Protein AF-A0A094PBE4-F1 (afdb_monomer_lite)

Radius of gyration: 21.79 Å; chains: 1; bounding box: 48×41×63 Å

Foldseek 3Di:
DVVVVVVVVLLVLLVVLVVQCVDPVNVVLCVVQVQADDFDPPQDFFDDVLQLVLVLLLVLLLLLLLVLVVVVVVVDQAPKWWWFPDADLNHDTDIGGLSLVSNVVSLVVNVVSLVVVVVCCVVVNVVSQQADPDPSLVSSLVSCVSCVSNVNHRDADVRGHGGSVNSVLSNCVSVPLSVLLVVLSCCVDPSDDPPPVVVCVVVPNVVSVVSNVVSSVVVVVSVVVVVVCCCSVQVQQSLCRNNVRDRDNDCPSVVSVVVSVVVSVVVVVVPDPVVSQVVSVVGGDMD

Structure (mmCIF, N/CA/C/O backbone):
data_AF-A0A094PBE4-F1
#
_entry.id   AF-A0A094PBE4-F1
#
loop_
_atom_site.group_PDB
_atom_site.id
_atom_site.type_symbol
_atom_site.label_atom_id
_atom_site.label_alt_id
_atom_site.label_comp_id
_atom_site.label_asym_id
_atom_site.label_entity_id
_atom_site.label_seq_id
_atom_site.pdbx_PDB_ins_code
_atom_site.Cartn_x
_atom_site.Cartn_y
_atom_site.Cartn_z
_atom_site.occupancy
_atom_site.B_iso_or_equiv
_atom_site.auth_seq_id
_atom_site.auth_comp_id
_atom_site.auth_asym_id
_atom_site.auth_atom_id
_atom_site.pdbx_PDB_model_num
ATOM 1 N N . MET A 1 1 ? -18.044 15.981 -9.787 1.00 70.62 1 MET A N 1
ATOM 2 C CA . MET A 1 1 ? -16.991 17.021 -9.829 1.00 70.62 1 MET A CA 1
ATOM 3 C C . MET A 1 1 ? -15.589 16.434 -9.667 1.00 70.62 1 MET A C 1
ATOM 5 O O . MET A 1 1 ? -14.837 16.523 -10.619 1.00 70.62 1 MET A O 1
ATOM 9 N N . ILE A 1 2 ? -15.244 15.766 -8.554 1.00 77.25 2 ILE A N 1
ATOM 10 C CA . ILE A 1 2 ? -13.882 15.215 -8.336 1.00 77.25 2 ILE A CA 1
ATOM 11 C C . ILE A 1 2 ? -13.458 14.221 -9.432 1.00 77.25 2 ILE A C 1
ATOM 13 O O . ILE A 1 2 ? -12.384 14.378 -9.996 1.00 77.25 2 ILE A O 1
ATOM 17 N N . ALA A 1 3 ? -14.312 13.255 -9.792 1.00 75.75 3 ALA A N 1
ATOM 18 C CA . ALA A 1 3 ? -13.998 12.292 -10.854 1.00 75.75 3 ALA A CA 1
ATOM 19 C C . ALA A 1 3 ? -13.726 12.971 -12.210 1.00 75.75 3 ALA A C 1
ATOM 21 O O . ALA A 1 3 ? -12.759 12.638 -12.880 1.00 75.75 3 ALA A O 1
ATOM 22 N N . ALA A 1 4 ? -14.526 13.979 -12.574 1.00 79.19 4 ALA A N 1
ATOM 23 C CA . ALA A 1 4 ? -14.328 14.742 -13.806 1.00 79.19 4 ALA A CA 1
ATOM 24 C C . ALA A 1 4 ? -13.010 15.537 -13.794 1.00 79.19 4 ALA A C 1
ATOM 26 O O . ALA A 1 4 ? -12.329 15.592 -14.810 1.00 79.19 4 ALA A O 1
ATOM 27 N N . VAL A 1 5 ? -12.619 16.100 -12.644 1.00 84.75 5 VAL A N 1
ATOM 28 C CA . VAL A 1 5 ? -11.326 16.788 -12.485 1.00 84.75 5 VAL A CA 1
ATOM 29 C C . VAL A 1 5 ? -10.160 15.809 -12.629 1.00 84.75 5 VAL A C 1
ATOM 31 O O . VAL A 1 5 ? -9.196 16.120 -13.318 1.00 84.75 5 VAL A O 1
ATOM 34 N N . VAL A 1 6 ? -10.253 14.621 -12.025 1.00 82.62 6 VAL A N 1
ATOM 35 C CA . VAL A 1 6 ? -9.209 13.585 -12.126 1.00 82.62 6 VAL A CA 1
ATOM 36 C C . VAL A 1 6 ? -9.056 13.101 -13.566 1.00 82.62 6 VAL A C 1
ATOM 38 O O . VAL A 1 6 ? -7.940 13.058 -14.075 1.00 82.62 6 VAL A O 1
ATOM 41 N N . VAL A 1 7 ? -10.167 12.796 -14.241 1.00 84.00 7 VAL A N 1
ATOM 42 C CA . VAL A 1 7 ? -10.155 12.378 -15.651 1.00 84.00 7 VAL A CA 1
ATOM 43 C C . VAL A 1 7 ? -9.613 13.496 -16.542 1.00 84.00 7 VAL A C 1
ATOM 45 O O . VAL A 1 7 ? -8.742 13.245 -17.367 1.00 84.00 7 VAL A O 1
ATOM 48 N N . GLY A 1 8 ? -10.060 14.738 -16.338 1.00 86.62 8 GLY A N 1
ATOM 49 C CA . GLY A 1 8 ? -9.554 15.894 -17.076 1.00 86.62 8 GLY A CA 1
ATOM 50 C C . GLY A 1 8 ? -8.047 16.086 -16.902 1.00 86.62 8 GLY A C 1
ATOM 51 O O . GLY A 1 8 ? -7.337 16.257 -17.888 1.00 86.62 8 GLY A O 1
ATOM 52 N N . ALA A 1 9 ? -7.537 15.982 -15.672 1.00 87.69 9 ALA A N 1
ATOM 53 C CA . ALA A 1 9 ? -6.105 16.062 -15.401 1.00 87.69 9 ALA A CA 1
ATOM 54 C C . ALA A 1 9 ? -5.328 14.926 -16.083 1.00 87.69 9 ALA A C 1
ATOM 56 O O . ALA A 1 9 ? -4.315 15.187 -16.723 1.00 87.69 9 ALA A O 1
ATOM 57 N N . ALA A 1 10 ? -5.818 13.684 -16.005 1.00 87.44 10 ALA A N 1
ATOM 58 C CA . ALA A 1 10 ? -5.189 12.539 -16.665 1.00 87.44 10 ALA A CA 1
ATOM 59 C C . ALA A 1 10 ? -5.112 12.722 -18.190 1.00 87.44 10 ALA A C 1
ATOM 61 O O . ALA A 1 10 ? -4.070 12.449 -18.786 1.00 87.44 10 ALA A O 1
ATOM 62 N N . ILE A 1 11 ? -6.174 13.248 -18.812 1.00 90.69 11 ILE A N 1
ATOM 63 C CA . ILE A 1 11 ? -6.190 13.571 -20.245 1.00 90.69 11 ILE A CA 1
ATOM 64 C C . ILE A 1 11 ? -5.145 14.641 -20.560 1.00 90.69 11 ILE A C 1
ATOM 66 O O . ILE A 1 11 ? -4.345 14.451 -21.471 1.00 90.69 11 ILE A O 1
ATOM 70 N N . VAL A 1 12 ? -5.104 15.736 -19.795 1.00 94.06 12 VAL A N 1
ATOM 71 C CA . VAL A 1 12 ? -4.119 16.811 -20.000 1.00 94.06 12 VAL A CA 1
ATOM 72 C C . VAL A 1 12 ? -2.693 16.275 -19.882 1.00 94.06 12 VAL A C 1
ATOM 74 O O . VAL A 1 12 ? -1.881 16.523 -20.771 1.00 94.06 12 VAL A O 1
ATOM 77 N N . PHE A 1 13 ? -2.388 15.495 -18.841 1.00 93.44 13 PHE A N 1
ATOM 78 C CA . PHE A 1 13 ? -1.067 14.884 -18.683 1.00 93.44 13 PHE A CA 1
ATOM 79 C C . PHE A 1 13 ? -0.718 13.947 -19.840 1.00 93.44 13 PHE A C 1
ATOM 81 O O . PHE A 1 13 ? 0.414 13.979 -20.313 1.00 93.44 13 PHE A O 1
ATOM 88 N N . SER A 1 14 ? -1.684 13.169 -20.333 1.00 93.62 14 SER A N 1
ATOM 89 C CA . SER A 1 14 ? -1.477 12.272 -21.476 1.00 93.62 14 SER A CA 1
ATOM 90 C C . SER A 1 14 ? -1.192 13.059 -22.757 1.00 93.62 14 SER A C 1
ATOM 92 O O . SER A 1 14 ? -0.235 12.761 -23.462 1.00 93.62 14 SER A O 1
ATOM 94 N N . VAL A 1 15 ? -1.959 14.117 -23.043 1.00 95.00 15 VAL A N 1
ATOM 95 C CA . VAL A 1 15 ? -1.742 14.984 -24.217 1.00 95.00 15 VAL A CA 1
ATOM 96 C C . VAL A 1 15 ? -0.368 15.651 -24.165 1.00 95.00 15 VAL A C 1
ATOM 98 O O . VAL A 1 15 ? 0.358 15.646 -25.159 1.00 95.00 15 VAL A O 1
ATOM 101 N N . VAL A 1 16 ? 0.020 16.182 -23.002 1.00 95.94 16 VAL A N 1
ATOM 102 C CA . VAL A 1 16 ? 1.355 16.761 -22.799 1.00 95.94 16 VAL A CA 1
ATOM 103 C C . VAL A 1 16 ? 2.438 15.700 -23.006 1.00 95.94 16 VAL A C 1
ATOM 105 O O . VAL A 1 16 ? 3.419 15.965 -23.695 1.00 95.94 16 VAL A O 1
ATOM 108 N N . ALA A 1 17 ? 2.250 14.490 -22.478 1.00 95.12 17 ALA A N 1
ATOM 109 C CA . ALA A 1 17 ? 3.183 13.384 -22.656 1.00 95.12 17 ALA A CA 1
ATOM 110 C C . ALA A 1 17 ? 3.348 12.991 -24.136 1.00 95.12 17 ALA A C 1
ATOM 112 O O . ALA A 1 17 ? 4.474 12.832 -24.607 1.00 95.12 17 ALA A O 1
ATOM 113 N N . PHE A 1 18 ? 2.253 12.920 -24.902 1.00 95.88 18 PHE A N 1
ATOM 114 C CA . PHE A 1 18 ? 2.302 12.684 -26.350 1.00 95.88 18 PHE A CA 1
ATOM 115 C C . PHE A 1 18 ? 3.090 13.777 -27.081 1.00 95.88 18 PHE A C 1
ATOM 117 O O . PHE A 1 18 ? 3.956 13.464 -27.899 1.00 95.88 18 PHE A O 1
ATOM 124 N N . ALA A 1 19 ? 2.835 15.049 -26.763 1.00 95.88 19 ALA A N 1
ATOM 125 C CA . ALA A 1 19 ? 3.526 16.178 -27.383 1.00 95.88 19 ALA A CA 1
ATOM 126 C C . ALA A 1 19 ? 5.029 16.204 -27.057 1.00 95.88 19 ALA A C 1
ATOM 128 O O . ALA A 1 19 ? 5.848 16.472 -27.938 1.00 95.88 19 ALA A O 1
ATOM 129 N N . LEU A 1 20 ? 5.397 15.898 -25.808 1.00 96.38 20 LEU A N 1
ATOM 130 C CA . LEU A 1 20 ? 6.794 15.804 -25.380 1.00 96.38 20 LEU A CA 1
ATOM 131 C C . LEU A 1 20 ? 7.506 14.643 -26.071 1.00 96.38 20 LEU A C 1
ATOM 133 O O . LEU A 1 20 ? 8.589 14.826 -26.613 1.00 96.38 20 LEU A O 1
ATOM 137 N N . ARG A 1 21 ? 6.890 13.460 -26.113 1.00 95.00 21 ARG A N 1
ATOM 138 C CA . ARG A 1 21 ? 7.490 12.272 -26.729 1.00 95.00 21 ARG A CA 1
ATOM 139 C C . ARG A 1 21 ? 7.702 12.401 -28.241 1.00 95.00 21 ARG A C 1
ATOM 141 O O . ARG A 1 21 ? 8.575 11.738 -28.797 1.00 95.00 21 ARG A O 1
ATOM 148 N N . ALA A 1 22 ? 6.931 13.251 -28.915 1.00 94.56 22 ALA A N 1
ATOM 149 C CA . ALA A 1 22 ? 7.139 13.545 -30.330 1.00 94.56 22 ALA A CA 1
ATOM 150 C C . ALA A 1 22 ? 8.462 14.294 -30.605 1.00 94.56 22 ALA A C 1
ATOM 152 O O . ALA A 1 22 ? 8.905 14.330 -31.749 1.00 94.56 22 ALA A O 1
ATOM 153 N N . GLN A 1 23 ? 9.101 14.875 -29.582 1.00 97.50 23 GLN A N 1
ATOM 154 C CA . GLN A 1 23 ? 10.361 15.601 -29.738 1.00 97.50 23 GLN A CA 1
ATOM 155 C C . GLN A 1 23 ? 11.560 14.639 -29.845 1.00 97.50 23 GLN A C 1
ATOM 157 O O . GLN A 1 23 ? 11.679 13.741 -29.006 1.00 97.50 23 GLN A O 1
ATOM 162 N N . PRO A 1 24 ? 12.498 14.846 -30.795 1.00 97.56 24 PRO A N 1
ATOM 163 C CA . PRO A 1 24 ? 13.678 13.988 -30.958 1.00 97.56 24 PRO A CA 1
ATOM 164 C C . PRO A 1 24 ? 14.518 13.849 -29.684 1.00 97.56 24 PRO A C 1
ATOM 166 O O . PRO A 1 24 ? 14.912 12.749 -29.316 1.00 97.56 24 PRO A O 1
ATOM 169 N N . THR A 1 25 ? 14.697 14.944 -28.942 1.00 97.19 25 THR A N 1
ATOM 170 C CA . THR A 1 25 ? 15.458 14.961 -27.682 1.00 97.19 25 THR A CA 1
ATOM 171 C C . THR A 1 25 ? 14.850 14.062 -26.606 1.00 97.19 25 THR A C 1
ATOM 173 O O . THR A 1 25 ? 15.571 13.427 -25.840 1.00 97.19 25 THR A O 1
ATOM 176 N N . VAL A 1 26 ? 13.518 13.971 -26.547 1.00 96.44 26 VAL A N 1
ATOM 177 C CA . VAL A 1 26 ? 12.827 13.079 -25.606 1.00 96.44 26 VAL A CA 1
ATOM 178 C C . VAL A 1 26 ? 12.955 11.626 -26.058 1.00 96.44 26 VAL A C 1
ATOM 180 O O . VAL A 1 26 ? 13.119 10.747 -25.218 1.00 96.44 26 VAL A O 1
ATOM 183 N N . GLN A 1 27 ? 12.935 11.357 -27.365 1.00 95.81 27 GLN A N 1
ATOM 184 C CA . GLN A 1 27 ? 13.157 10.008 -27.893 1.00 95.81 27 GLN A CA 1
ATOM 185 C C . GLN A 1 27 ? 14.581 9.516 -27.612 1.00 95.81 27 GLN A C 1
ATOM 187 O O . GLN A 1 27 ? 14.743 8.387 -27.157 1.00 95.81 27 GLN A O 1
ATOM 192 N N . GLU A 1 28 ? 15.593 10.366 -27.802 1.00 97.50 28 GLU A N 1
ATOM 193 C CA . GLU A 1 28 ? 16.988 10.074 -27.445 1.00 97.50 28 GLU A CA 1
ATOM 194 C C . GLU A 1 28 ? 17.143 9.815 -25.942 1.00 97.50 28 GLU A C 1
ATOM 196 O O . GLU A 1 28 ? 17.732 8.810 -25.545 1.00 97.50 28 GLU A O 1
ATOM 201 N N . PHE A 1 29 ? 16.537 10.659 -25.099 1.00 97.12 29 PHE A N 1
ATOM 202 C CA . PHE A 1 29 ? 16.513 10.453 -23.649 1.00 97.12 29 PHE A CA 1
ATOM 203 C C . PHE A 1 29 ? 15.892 9.101 -23.273 1.00 97.12 29 PHE A C 1
ATOM 205 O O . PHE A 1 29 ? 16.442 8.364 -22.457 1.00 97.12 29 PHE A O 1
ATOM 212 N N . MET A 1 30 ? 14.758 8.746 -23.880 1.00 95.69 30 MET A N 1
ATOM 213 C CA . MET A 1 30 ? 14.088 7.471 -23.618 1.00 95.69 30 MET A CA 1
ATOM 214 C C . MET A 1 30 ? 14.868 6.270 -24.167 1.00 95.69 30 MET A C 1
ATOM 216 O O . MET A 1 30 ? 14.774 5.189 -23.595 1.00 95.69 30 MET A O 1
ATOM 220 N N . ALA A 1 31 ? 15.645 6.443 -25.239 1.00 94.88 31 ALA A N 1
ATOM 221 C CA . ALA A 1 31 ? 16.547 5.412 -25.746 1.00 94.88 31 ALA A CA 1
ATOM 222 C C . ALA A 1 31 ? 17.738 5.186 -24.800 1.00 94.88 31 ALA A C 1
ATOM 224 O O . ALA A 1 31 ? 18.135 4.044 -24.580 1.00 94.88 31 ALA A O 1
ATOM 225 N N . GLN A 1 32 ? 18.270 6.258 -24.203 1.00 96.06 32 GLN A N 1
ATOM 226 C CA . GLN A 1 32 ? 19.318 6.178 -23.185 1.00 96.06 32 GLN A CA 1
ATOM 227 C C . GLN A 1 32 ? 18.801 5.575 -21.869 1.00 96.06 32 GLN A C 1
ATOM 229 O O . GLN A 1 32 ? 19.506 4.802 -21.226 1.00 96.06 32 GLN A O 1
ATOM 234 N N . TYR A 1 33 ? 17.568 5.908 -21.480 1.00 95.81 33 TYR A N 1
ATOM 235 C CA . TYR A 1 33 ? 16.939 5.471 -20.236 1.00 95.81 33 TYR A CA 1
ATOM 236 C C . TYR A 1 33 ? 15.625 4.726 -20.525 1.00 95.81 33 TYR A C 1
ATOM 238 O O . TYR A 1 33 ? 14.546 5.301 -20.356 1.00 95.81 33 TYR A O 1
ATOM 246 N N . PRO A 1 34 ? 15.662 3.442 -20.927 1.00 93.00 34 PRO A N 1
ATOM 247 C CA . PRO A 1 34 ? 14.485 2.704 -21.413 1.00 93.00 34 PRO A CA 1
ATOM 248 C C . PRO A 1 34 ? 13.405 2.417 -20.356 1.00 93.00 34 PRO A C 1
ATOM 250 O O . PRO A 1 34 ? 12.309 1.970 -20.695 1.00 93.00 34 PRO A O 1
ATOM 253 N N . GLY A 1 35 ? 13.676 2.691 -19.077 1.00 93.19 35 GLY A N 1
ATOM 254 C CA . GLY A 1 35 ? 12.710 2.531 -17.983 1.00 93.19 35 GLY A CA 1
ATOM 255 C C . GLY A 1 35 ? 13.057 1.470 -16.940 1.00 93.19 35 GLY A C 1
ATOM 256 O O . GLY A 1 35 ? 12.444 1.449 -15.876 1.00 93.19 35 GLY A O 1
ATOM 257 N N . VAL A 1 36 ? 14.074 0.641 -17.185 1.00 91.75 36 VAL A N 1
ATOM 258 C CA . VAL A 1 36 ? 14.558 -0.382 -16.240 1.00 91.75 36 VAL A CA 1
ATOM 259 C C . VAL A 1 36 ? 16.023 -0.127 -15.904 1.00 91.75 36 VAL A C 1
ATOM 261 O O . VAL A 1 36 ? 16.809 0.113 -16.812 1.00 91.75 36 VAL A O 1
ATOM 264 N N . VAL A 1 37 ? 16.377 -0.178 -14.619 1.00 91.12 37 VAL A N 1
ATOM 265 C CA . VAL A 1 37 ? 17.779 -0.205 -14.180 1.00 91.12 37 VAL A CA 1
ATOM 266 C C . VAL A 1 37 ? 18.215 -1.665 -14.132 1.00 91.12 37 VAL A C 1
ATOM 268 O O . VAL A 1 37 ? 17.526 -2.487 -13.521 1.00 91.12 37 VAL A O 1
ATOM 271 N N . GLU A 1 38 ? 19.336 -1.985 -14.776 1.00 87.75 38 GLU A N 1
ATOM 272 C CA . GLU A 1 38 ? 19.864 -3.349 -14.796 1.00 87.75 38 GLU A CA 1
ATOM 273 C C . GLU A 1 38 ? 20.151 -3.845 -13.368 1.00 87.75 38 GLU A C 1
ATOM 275 O O . GLU A 1 38 ? 20.803 -3.144 -12.583 1.00 87.75 38 GLU A O 1
ATOM 280 N N . PRO A 1 39 ? 19.662 -5.038 -12.986 1.00 86.12 39 PRO A N 1
ATOM 281 C CA . PRO A 1 39 ? 19.931 -5.589 -11.666 1.00 86.12 39 PRO A CA 1
ATOM 282 C C . PRO A 1 39 ? 21.423 -5.829 -11.449 1.00 86.12 39 PRO A C 1
ATOM 284 O O . PRO A 1 39 ? 22.138 -6.278 -12.344 1.00 86.12 39 PRO A O 1
ATOM 287 N N . ALA A 1 40 ? 21.889 -5.596 -10.221 1.00 84.81 40 ALA A N 1
ATOM 288 C CA . ALA A 1 40 ? 23.259 -5.923 -9.846 1.00 84.81 40 ALA A CA 1
ATOM 289 C C . ALA A 1 40 ? 23.554 -7.420 -10.055 1.00 84.81 40 ALA A C 1
ATOM 291 O O . ALA A 1 40 ? 22.682 -8.276 -9.869 1.00 84.81 40 ALA A O 1
ATOM 292 N N . ALA A 1 41 ? 24.805 -7.745 -10.391 1.00 84.31 41 ALA A N 1
ATOM 293 C CA . ALA A 1 41 ? 25.241 -9.129 -10.543 1.00 84.31 41 ALA A CA 1
ATOM 294 C C . ALA A 1 41 ? 24.952 -9.935 -9.262 1.00 84.31 41 ALA A C 1
ATOM 296 O O . ALA A 1 41 ? 25.333 -9.533 -8.163 1.00 84.31 41 ALA A O 1
ATOM 297 N N . GLY A 1 42 ? 24.259 -11.069 -9.407 1.00 84.38 42 GLY A N 1
ATOM 298 C CA . GLY A 1 42 ? 23.847 -11.914 -8.281 1.00 84.38 42 GLY A CA 1
ATOM 299 C C . GLY A 1 42 ? 22.557 -11.479 -7.575 1.00 84.38 42 GLY A C 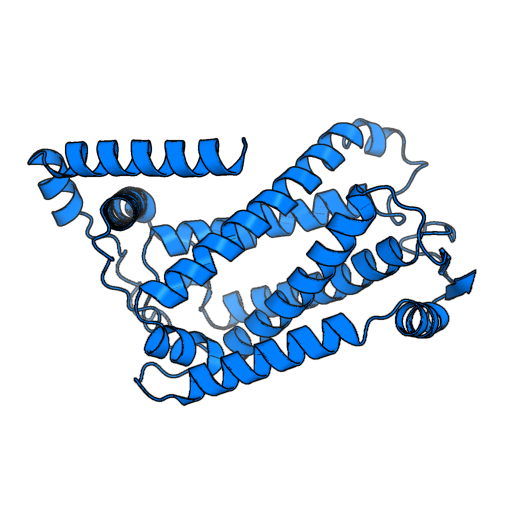1
ATOM 300 O O . GLY A 1 42 ? 22.210 -12.073 -6.553 1.00 84.38 42 GLY A O 1
ATOM 301 N N . ALA A 1 43 ? 21.827 -10.483 -8.096 1.00 88.81 43 ALA A N 1
ATOM 302 C CA . ALA A 1 43 ? 20.499 -10.145 -7.593 1.00 88.81 43 ALA A CA 1
ATOM 303 C C . ALA A 1 43 ? 19.566 -11.376 -7.642 1.00 88.81 43 ALA A C 1
ATOM 305 O O . ALA A 1 43 ? 19.533 -12.077 -8.659 1.00 88.81 43 ALA A O 1
ATOM 306 N N . PRO A 1 44 ? 18.791 -11.651 -6.575 1.00 91.12 44 PRO A N 1
ATOM 307 C CA . PRO A 1 44 ? 17.859 -12.771 -6.567 1.00 91.12 44 PRO A CA 1
ATOM 308 C C . PRO A 1 44 ? 16.846 -12.690 -7.715 1.00 91.12 44 PRO A C 1
ATOM 310 O O . PRO A 1 44 ? 16.240 -11.642 -7.952 1.00 91.12 44 PRO A O 1
ATOM 313 N N . VAL A 1 45 ? 16.626 -13.822 -8.384 1.00 92.06 45 VAL A N 1
ATOM 314 C CA . VAL A 1 45 ? 15.622 -13.992 -9.444 1.00 92.06 45 VAL A CA 1
ATOM 315 C C . VAL A 1 45 ? 14.436 -14.794 -8.902 1.00 92.06 45 VAL A C 1
ATOM 317 O O . VAL A 1 45 ? 14.599 -15.668 -8.052 1.00 92.06 45 VAL A O 1
ATOM 320 N N . GLY A 1 46 ? 13.235 -14.499 -9.398 1.00 92.56 46 GLY A N 1
ATOM 321 C CA . GLY A 1 46 ? 11.987 -15.125 -8.971 1.00 92.56 46 GLY A CA 1
ATOM 322 C C . GLY A 1 46 ? 11.415 -14.584 -7.667 1.00 92.56 46 GLY A C 1
ATOM 323 O O . GLY A 1 46 ? 12.094 -13.909 -6.895 1.00 92.56 46 GLY A O 1
ATOM 324 N N . ILE A 1 47 ? 10.128 -14.836 -7.438 1.00 93.25 47 ILE A N 1
ATOM 325 C CA . ILE A 1 47 ? 9.393 -14.329 -6.273 1.00 93.25 47 ILE A CA 1
ATOM 326 C C . ILE A 1 47 ? 9.242 -15.453 -5.239 1.00 93.25 47 ILE A C 1
ATOM 328 O O . ILE A 1 47 ? 8.564 -16.443 -5.516 1.00 93.25 47 ILE A O 1
ATOM 332 N N . PRO A 1 48 ? 9.863 -15.334 -4.050 1.00 94.75 48 PRO A N 1
ATOM 333 C CA . PRO A 1 48 ? 9.706 -16.325 -2.995 1.00 94.75 48 PRO A CA 1
ATOM 334 C C . PRO A 1 48 ? 8.275 -16.366 -2.462 1.00 94.75 48 PRO A C 1
ATOM 336 O O . PRO A 1 48 ? 7.671 -15.321 -2.243 1.00 94.75 48 PRO A O 1
ATOM 339 N N . VAL A 1 49 ? 7.795 -17.558 -2.098 1.00 95.00 49 VAL A N 1
ATOM 340 C CA . VAL A 1 49 ? 6.428 -17.781 -1.581 1.00 95.00 49 VAL A CA 1
ATOM 341 C C . VAL A 1 49 ? 6.061 -16.855 -0.414 1.00 95.00 49 VAL A C 1
ATOM 343 O O . VAL A 1 49 ? 4.915 -16.421 -0.304 1.00 95.00 49 VAL A O 1
ATOM 346 N N . TRP A 1 50 ? 7.015 -16.508 0.455 1.00 96.12 50 TRP A N 1
ATOM 347 C CA . TRP A 1 50 ? 6.753 -15.588 1.565 1.00 96.12 50 TRP A CA 1
ATOM 348 C C . TRP A 1 50 ? 6.350 -14.185 1.083 1.00 96.12 50 TRP A C 1
ATOM 350 O O . TRP A 1 50 ? 5.541 -13.535 1.742 1.00 96.12 50 TRP A O 1
ATOM 360 N N . VAL A 1 51 ? 6.836 -13.729 -0.078 1.00 96.50 51 VAL A N 1
ATOM 361 C CA . VAL A 1 51 ? 6.406 -12.468 -0.699 1.00 96.50 51 VAL A CA 1
ATOM 362 C C . VAL A 1 51 ? 4.944 -12.584 -1.119 1.00 96.50 51 VAL A C 1
ATOM 364 O O . VAL A 1 51 ? 4.145 -11.725 -0.767 1.00 96.50 51 VAL A O 1
ATOM 367 N N . ASN A 1 52 ? 4.556 -13.677 -1.784 1.00 95.75 52 ASN A N 1
ATOM 368 C CA . ASN A 1 52 ? 3.170 -13.923 -2.202 1.00 95.75 52 ASN A CA 1
ATOM 369 C C . ASN A 1 52 ? 2.211 -13.952 -0.996 1.00 95.75 52 ASN A C 1
ATOM 371 O O . ASN A 1 52 ? 1.150 -13.325 -1.012 1.00 95.75 52 ASN A O 1
ATOM 375 N N . VAL A 1 53 ? 2.601 -14.648 0.078 1.00 96.88 53 VAL A N 1
ATOM 376 C CA . VAL A 1 53 ? 1.799 -14.769 1.307 1.00 96.88 53 VAL A CA 1
ATOM 377 C C . VAL A 1 53 ? 1.675 -13.426 2.022 1.00 96.88 53 VAL A C 1
ATOM 379 O O . VAL A 1 53 ? 0.566 -13.007 2.355 1.00 96.88 53 VAL A O 1
ATOM 382 N N . THR A 1 54 ? 2.793 -12.730 2.245 1.00 97.88 54 THR A N 1
ATOM 383 C CA . THR A 1 54 ? 2.783 -11.415 2.908 1.00 97.88 54 THR A CA 1
ATOM 384 C C . THR A 1 54 ? 2.029 -10.378 2.084 1.00 97.88 54 THR A C 1
ATOM 386 O O . THR A 1 54 ? 1.328 -9.556 2.671 1.00 97.88 54 THR A O 1
ATOM 389 N N . HIS A 1 55 ? 2.098 -10.449 0.751 1.00 97.19 55 HIS A N 1
ATOM 390 C CA . HIS A 1 55 ? 1.309 -9.627 -0.160 1.00 97.19 55 HIS A CA 1
ATOM 391 C C . HIS A 1 55 ? -0.195 -9.882 0.011 1.00 97.19 55 HIS A C 1
ATOM 393 O O . HIS A 1 55 ? -0.943 -8.936 0.245 1.00 97.19 55 HIS A O 1
ATOM 399 N N . PHE A 1 56 ? -0.644 -11.144 -0.008 1.00 97.56 56 PHE A N 1
ATOM 400 C CA . PHE A 1 56 ? -2.054 -11.476 0.226 1.00 97.56 56 PHE A CA 1
ATOM 401 C C . PHE A 1 56 ? -2.547 -11.004 1.604 1.00 97.56 56 PHE A C 1
ATOM 403 O O . PHE A 1 56 ? -3.602 -10.371 1.709 1.00 97.56 56 PHE A O 1
ATOM 410 N N . LEU A 1 57 ? -1.775 -11.267 2.664 1.00 98.31 57 LEU A N 1
ATOM 411 C CA . LEU A 1 57 ? -2.098 -10.798 4.014 1.00 98.31 57 LEU A CA 1
ATOM 412 C C . LEU A 1 57 ? -2.173 -9.269 4.066 1.00 98.31 57 LEU A C 1
ATOM 414 O O . LEU A 1 57 ? -3.100 -8.716 4.656 1.00 98.31 57 LEU A O 1
ATOM 418 N N . ASN A 1 58 ? -1.248 -8.580 3.396 1.00 98.12 58 ASN A N 1
ATOM 419 C CA . ASN A 1 58 ? -1.251 -7.128 3.281 1.00 98.12 58 ASN A CA 1
ATOM 420 C C . ASN A 1 58 ? -2.524 -6.617 2.588 1.00 98.12 58 ASN A C 1
ATOM 422 O O . ASN A 1 58 ? -3.150 -5.685 3.091 1.00 98.12 58 ASN A O 1
ATOM 426 N N . THR A 1 59 ? -2.963 -7.255 1.498 1.00 98.19 59 THR A N 1
ATOM 427 C CA . THR A 1 59 ? -4.236 -6.937 0.830 1.00 98.19 59 THR A CA 1
ATOM 428 C C . THR A 1 59 ? -5.426 -7.112 1.775 1.00 98.19 59 THR A C 1
ATOM 430 O O . THR A 1 59 ? -6.266 -6.216 1.880 1.00 98.19 59 THR A O 1
ATOM 433 N N . LEU A 1 60 ? -5.488 -8.232 2.503 1.00 98.44 60 LEU A N 1
ATOM 434 C CA . LEU A 1 60 ? -6.550 -8.500 3.474 1.00 98.44 60 LEU A CA 1
ATOM 435 C C . LEU A 1 60 ? -6.586 -7.447 4.587 1.00 98.44 60 LEU A C 1
ATOM 437 O O . LEU A 1 60 ? -7.652 -6.922 4.913 1.00 98.44 60 LEU A O 1
ATOM 441 N N . PHE A 1 61 ? -5.436 -7.122 5.170 1.00 98.69 61 PHE A N 1
ATOM 442 C CA . PHE A 1 61 ? -5.374 -6.147 6.250 1.00 98.69 61 PHE A CA 1
ATOM 443 C C . PHE A 1 61 ? -5.718 -4.744 5.762 1.00 98.69 61 PHE A C 1
ATOM 445 O O . PHE A 1 61 ? -6.573 -4.100 6.367 1.00 98.69 61 PHE A O 1
ATOM 452 N N . LEU A 1 62 ? -5.157 -4.295 4.634 1.00 98.25 62 LEU A N 1
ATOM 453 C CA . LEU A 1 62 ? -5.480 -2.986 4.062 1.00 98.25 62 LEU A CA 1
ATOM 454 C C . LEU A 1 62 ? -6.967 -2.859 3.719 1.00 98.25 62 LEU A C 1
ATOM 456 O O . LEU A 1 62 ? -7.560 -1.823 4.012 1.00 98.25 62 LEU A O 1
ATOM 460 N N . LEU A 1 63 ? -7.607 -3.910 3.195 1.00 98.19 63 LEU A N 1
ATOM 461 C CA . LEU A 1 63 ? -9.055 -3.926 2.956 1.00 98.19 63 LEU A CA 1
ATOM 462 C C . LEU A 1 63 ? -9.847 -3.603 4.236 1.00 98.19 63 LEU A C 1
ATOM 464 O O . LEU A 1 63 ? -10.753 -2.762 4.231 1.00 98.19 63 LEU A O 1
ATOM 468 N N . LEU A 1 64 ? -9.503 -4.249 5.352 1.00 98.31 64 LEU A N 1
ATOM 469 C CA . LEU A 1 64 ? -10.187 -4.060 6.633 1.00 98.31 64 LEU A CA 1
ATOM 470 C C . LEU A 1 64 ? -9.831 -2.723 7.304 1.00 98.31 64 LEU A C 1
ATOM 472 O O . LEU A 1 64 ? -10.709 -2.075 7.888 1.00 98.31 64 LEU A O 1
ATOM 476 N N . ILE A 1 65 ? -8.578 -2.279 7.189 1.00 98.25 65 ILE A N 1
ATOM 477 C CA . ILE A 1 65 ? -8.096 -0.979 7.675 1.00 98.25 65 ILE A CA 1
ATOM 478 C C . ILE A 1 65 ? -8.823 0.147 6.940 1.00 98.25 65 ILE A C 1
ATOM 480 O O . ILE A 1 65 ? -9.404 1.019 7.582 1.00 98.25 65 ILE A O 1
ATOM 484 N N . ILE A 1 66 ? -8.894 0.098 5.608 1.00 97.56 66 ILE A N 1
ATOM 485 C CA . ILE A 1 66 ? -9.593 1.096 4.786 1.00 97.56 66 ILE A CA 1
ATOM 486 C C . ILE A 1 66 ? -11.085 1.119 5.128 1.00 97.56 66 ILE A C 1
ATOM 488 O O . ILE A 1 66 ? -11.647 2.191 5.369 1.00 97.56 66 ILE A O 1
ATOM 492 N N . ARG A 1 67 ? -11.737 -0.048 5.229 1.00 96.31 67 ARG A N 1
ATOM 493 C CA . ARG A 1 67 ? -13.150 -0.150 5.636 1.00 96.31 67 ARG A CA 1
ATOM 494 C C . ARG A 1 67 ? -13.416 0.561 6.958 1.00 96.31 67 ARG A C 1
ATOM 496 O O . ARG A 1 67 ? -14.357 1.350 7.081 1.00 96.31 67 ARG A O 1
ATOM 503 N N . THR A 1 68 ? -12.612 0.247 7.967 1.00 96.69 68 THR A N 1
ATOM 504 C CA . THR A 1 68 ? -12.772 0.812 9.308 1.00 96.69 68 THR A CA 1
ATOM 505 C C . THR A 1 68 ? -12.400 2.294 9.332 1.00 96.69 68 THR A C 1
ATOM 507 O O . THR A 1 68 ? -13.131 3.073 9.944 1.00 96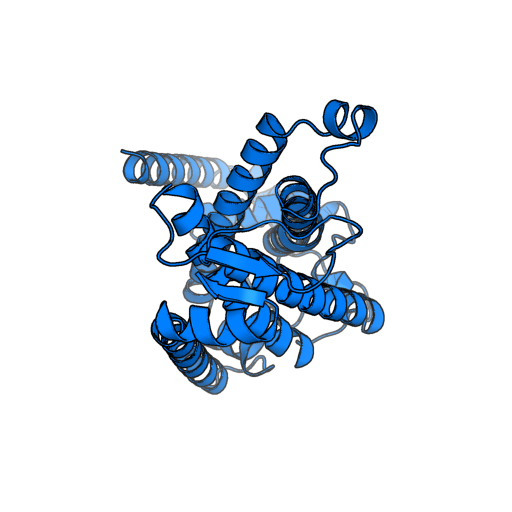.69 68 THR A O 1
ATOM 510 N N . ALA A 1 69 ? -11.379 2.722 8.585 1.00 96.25 69 ALA A N 1
ATOM 511 C CA . ALA A 1 69 ? -10.996 4.125 8.438 1.00 96.25 69 ALA A CA 1
ATOM 512 C C . ALA A 1 69 ? -12.129 4.970 7.840 1.00 96.25 69 ALA A C 1
ATOM 514 O O . ALA A 1 69 ? -12.491 6.006 8.401 1.00 96.25 69 ALA A O 1
ATOM 515 N N . LEU A 1 70 ? -12.746 4.515 6.744 1.00 95.44 70 LEU A N 1
ATOM 516 C CA . LEU A 1 70 ? -13.888 5.193 6.123 1.00 95.44 70 LEU A CA 1
ATOM 517 C C . LEU A 1 70 ? -15.079 5.282 7.087 1.00 95.44 70 LEU A C 1
ATOM 519 O O . LEU A 1 70 ? -15.720 6.331 7.197 1.00 95.44 70 LEU A O 1
ATOM 523 N N . SER A 1 71 ? -15.339 4.217 7.852 1.00 94.25 71 SER A N 1
ATOM 524 C CA . SER A 1 71 ? -16.378 4.228 8.884 1.00 94.25 71 SER A CA 1
ATOM 525 C C . SER A 1 71 ? -16.088 5.248 9.992 1.00 94.25 71 SER A C 1
ATOM 527 O O . SER A 1 71 ? -16.963 6.047 10.324 1.00 94.25 71 SER A O 1
ATOM 529 N N . ILE A 1 72 ? -14.863 5.287 10.520 1.00 94.31 72 ILE A N 1
ATOM 530 C CA . ILE A 1 72 ? -14.443 6.249 11.551 1.00 94.31 72 ILE A CA 1
ATOM 531 C C . ILE A 1 72 ? -14.548 7.686 11.020 1.00 94.31 72 ILE A C 1
ATOM 533 O O . ILE A 1 72 ? -15.083 8.565 11.701 1.00 94.31 72 ILE A O 1
ATOM 537 N N . ARG A 1 73 ? -14.110 7.926 9.777 1.00 94.19 73 ARG A N 1
ATOM 538 C CA . ARG A 1 73 ? -14.193 9.236 9.111 1.00 94.19 73 ARG A CA 1
ATOM 539 C C . ARG A 1 73 ? -15.625 9.708 8.890 1.00 94.19 73 ARG A C 1
ATOM 541 O O . ARG A 1 73 ? -15.866 10.910 8.958 1.00 94.19 73 ARG A O 1
ATOM 548 N N . SER A 1 74 ? -16.572 8.792 8.681 1.00 92.94 74 SER A N 1
ATOM 549 C CA . SER A 1 74 ? -17.992 9.133 8.515 1.00 92.94 74 SER A CA 1
ATOM 550 C C . SER A 1 74 ? -18.635 9.740 9.769 1.00 92.94 74 SER A C 1
ATOM 552 O O . SER A 1 74 ? -19.746 10.256 9.688 1.00 92.94 74 SER A O 1
ATOM 554 N N . LYS A 1 75 ? -17.964 9.662 10.932 1.00 87.56 75 LYS A N 1
ATOM 555 C CA . LYS A 1 75 ? -18.457 10.111 12.249 1.00 87.56 75 LYS A CA 1
ATOM 556 C C . LYS A 1 75 ? -19.791 9.483 12.680 1.00 87.56 75 LYS A C 1
ATOM 558 O O . LYS A 1 75 ? -20.395 9.935 13.651 1.00 87.56 75 LYS A O 1
ATOM 563 N N . LYS A 1 76 ? -20.247 8.422 12.005 1.00 90.19 76 LYS A N 1
ATOM 564 C CA . LYS A 1 76 ? -21.428 7.657 12.415 1.00 90.19 76 LYS A CA 1
ATOM 565 C C . LYS A 1 76 ? -21.180 7.011 13.778 1.00 90.19 76 LYS A C 1
ATOM 567 O O . LYS A 1 76 ? -20.083 6.519 14.055 1.00 90.19 76 LYS A O 1
ATOM 572 N N . ARG A 1 77 ? -22.210 6.995 14.631 1.00 90.00 77 ARG A N 1
ATOM 573 C CA . ARG A 1 77 ? -22.132 6.355 15.949 1.00 90.00 77 ARG A CA 1
ATOM 574 C C . ARG A 1 77 ? -21.822 4.859 15.770 1.00 90.00 77 ARG A C 1
ATOM 576 O O . ARG A 1 77 ? -22.519 4.196 15.002 1.00 90.00 77 ARG A O 1
ATOM 583 N N . PRO A 1 78 ? -20.800 4.313 16.454 1.00 92.94 78 PRO A N 1
ATOM 584 C CA . PRO A 1 78 ? -20.473 2.898 16.346 1.00 92.94 78 PRO A CA 1
ATOM 585 C C . PRO A 1 78 ? -21.575 2.028 16.983 1.00 92.94 78 PRO A C 1
ATOM 587 O O . PRO A 1 78 ? -22.189 2.449 17.966 1.00 92.94 78 PRO A O 1
ATOM 590 N N . PRO A 1 79 ? -21.802 0.801 16.478 1.00 92.50 79 PRO A N 1
ATOM 591 C CA . PRO A 1 79 ? -22.872 -0.092 16.948 1.00 92.50 79 PRO A CA 1
ATOM 592 C C . PRO A 1 79 ? -22.585 -0.775 18.299 1.00 92.50 79 PRO A C 1
ATOM 594 O O . PRO A 1 79 ? -23.426 -1.512 18.818 1.00 92.50 79 PRO A O 1
ATOM 597 N N . ALA A 1 80 ? -21.374 -0.600 18.824 1.00 95.44 80 ALA A N 1
ATOM 598 C CA . ALA A 1 80 ? -20.951 -1.003 20.158 1.00 95.44 80 ALA A CA 1
ATOM 599 C C . ALA A 1 80 ? -19.659 -0.278 20.532 1.00 95.44 80 ALA A C 1
ATOM 601 O O . ALA A 1 80 ? -18.963 0.302 19.688 1.00 95.44 80 ALA A O 1
ATOM 602 N N . PHE A 1 81 ? -19.331 -0.367 21.809 1.00 96.19 81 PHE A N 1
ATOM 603 C CA . PHE A 1 81 ? -18.114 0.127 22.404 1.00 96.19 81 PHE A CA 1
ATOM 604 C C . PHE A 1 81 ? -17.376 -0.998 23.118 1.00 96.19 81 PHE A C 1
ATOM 606 O O . PHE A 1 81 ? -17.984 -1.904 23.675 1.00 96.19 81 PHE A O 1
ATOM 613 N N . TRP A 1 82 ? -16.056 -0.898 23.137 1.00 96.38 82 TRP A N 1
ATOM 614 C CA . TRP A 1 82 ? -15.144 -1.837 23.761 1.00 96.38 82 TRP A CA 1
ATOM 615 C C . TRP A 1 82 ? -14.233 -1.115 24.751 1.00 96.38 82 TRP A C 1
ATOM 617 O O . TRP A 1 82 ? -13.719 -0.034 24.447 1.00 96.38 82 TRP A O 1
ATOM 627 N N . THR A 1 83 ? -14.001 -1.719 25.911 1.00 95.44 83 THR A N 1
ATOM 628 C CA . THR A 1 83 ? -13.033 -1.250 26.907 1.00 95.44 83 THR A CA 1
ATOM 629 C C . THR A 1 83 ? -12.035 -2.376 27.193 1.00 95.44 83 THR A C 1
ATOM 631 O O . THR A 1 83 ? -12.469 -3.485 27.506 1.00 95.44 83 THR A O 1
ATOM 634 N N . PRO A 1 84 ? -10.714 -2.139 27.097 1.00 93.88 84 PRO A N 1
ATOM 635 C CA . PRO A 1 84 ? -9.721 -3.185 27.347 1.00 93.88 84 PRO A CA 1
ATOM 636 C C . PRO A 1 84 ? -9.768 -3.680 28.798 1.00 93.88 84 PRO A C 1
ATOM 638 O O . PRO A 1 84 ? -10.011 -2.896 29.712 1.00 93.88 84 PRO A O 1
ATOM 641 N N . ARG A 1 85 ? -9.474 -4.970 29.031 1.00 91.12 85 ARG A N 1
ATOM 642 C CA . ARG A 1 85 ? -9.369 -5.527 30.402 1.00 91.12 85 ARG A CA 1
ATOM 643 C C . ARG A 1 85 ? -8.113 -5.069 31.145 1.00 91.12 85 ARG A C 1
ATOM 645 O O . ARG A 1 85 ? -8.085 -5.069 32.369 1.00 91.12 85 ARG A O 1
ATOM 652 N N . ARG A 1 86 ? -7.051 -4.751 30.404 1.00 88.94 86 ARG A N 1
ATOM 653 C CA . ARG A 1 86 ? -5.722 -4.420 30.934 1.00 88.94 86 ARG A CA 1
ATOM 654 C C . ARG A 1 86 ? -5.274 -3.051 30.434 1.00 88.94 86 ARG A C 1
ATOM 656 O O . ARG A 1 86 ? -5.824 -2.522 29.469 1.00 88.94 86 ARG A O 1
ATOM 663 N N . ARG A 1 87 ? -4.256 -2.491 31.090 1.00 87.62 87 ARG A N 1
ATOM 664 C CA . ARG A 1 87 ? -3.562 -1.299 30.590 1.00 87.62 87 ARG A CA 1
ATOM 665 C C . ARG A 1 87 ? -2.932 -1.605 29.231 1.00 87.62 87 ARG A C 1
ATOM 667 O O . ARG A 1 87 ? -2.376 -2.685 29.042 1.00 87.62 87 ARG A O 1
ATOM 674 N N . LEU A 1 88 ? -3.013 -0.654 28.308 1.00 81.56 88 LEU A N 1
ATOM 675 C CA . LEU A 1 88 ? -2.384 -0.734 26.989 1.00 81.56 88 LEU A CA 1
ATOM 676 C C . LEU A 1 88 ? -1.286 0.322 26.933 1.00 81.56 88 LEU A C 1
ATOM 678 O O . LEU A 1 88 ? -1.583 1.495 27.129 1.00 81.56 88 LEU A O 1
ATOM 682 N N . PHE A 1 89 ? -0.034 -0.080 26.698 1.00 82.56 89 PHE A N 1
ATOM 683 C CA . PHE A 1 89 ? 1.114 0.842 26.643 1.00 82.56 89 PHE A CA 1
ATOM 684 C C . PHE A 1 89 ? 1.204 1.777 27.868 1.00 82.56 89 PHE A C 1
ATOM 686 O O . PHE A 1 89 ? 1.400 2.983 27.751 1.00 82.56 89 PHE A O 1
ATOM 693 N N . GLY A 1 90 ? 0.966 1.227 29.064 1.00 83.12 90 GLY A N 1
ATOM 694 C CA . GLY A 1 90 ? 0.953 1.983 30.323 1.00 83.12 90 GLY A CA 1
ATOM 695 C C . GLY A 1 90 ? -0.302 2.835 30.560 1.00 83.12 90 GLY A C 1
ATOM 696 O O . GLY A 1 90 ? -0.531 3.262 31.689 1.00 83.12 90 GLY A O 1
ATOM 697 N N . GLN A 1 91 ? -1.160 3.016 29.552 1.00 87.38 91 GLN A N 1
ATOM 698 C CA . GLN A 1 91 ? -2.372 3.827 29.644 1.00 87.38 91 GLN A CA 1
ATOM 699 C C . GLN A 1 91 ? -3.522 3.074 30.318 1.00 87.38 91 GLN A C 1
ATOM 701 O O . GLN A 1 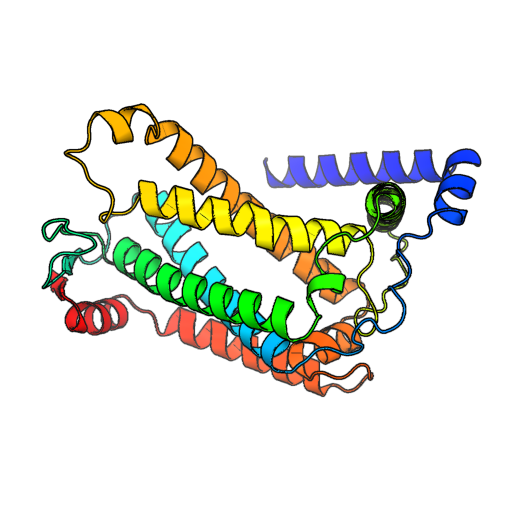91 ? -3.739 1.879 30.083 1.00 87.38 91 GLN A O 1
ATOM 706 N N . ALA A 1 92 ? -4.290 3.792 31.144 1.00 87.75 92 ALA A N 1
ATOM 707 C CA . ALA A 1 92 ? -5.494 3.265 31.779 1.00 87.75 92 ALA A CA 1
ATOM 708 C C . ALA A 1 92 ? -6.536 2.811 30.730 1.00 87.75 92 ALA A C 1
ATOM 710 O O . ALA A 1 92 ? -6.592 3.379 29.635 1.00 87.75 92 ALA A O 1
ATOM 711 N N . PRO A 1 93 ? -7.383 1.809 31.034 1.00 89.81 93 PRO A N 1
ATOM 712 C CA . PRO A 1 93 ? -8.414 1.352 30.108 1.00 89.81 93 PRO A CA 1
ATOM 713 C C . PRO A 1 93 ? -9.366 2.463 29.648 1.00 89.81 93 PRO A C 1
ATOM 715 O O . PRO A 1 93 ? -10.042 3.095 30.456 1.00 89.81 93 PRO A O 1
ATOM 718 N N . ARG A 1 94 ? -9.454 2.690 28.328 1.00 91.62 94 ARG A N 1
ATOM 719 C CA . ARG A 1 94 ? -10.306 3.735 27.726 1.00 91.62 94 ARG A CA 1
ATOM 720 C C . ARG A 1 94 ? -11.284 3.161 26.700 1.00 91.62 94 ARG A C 1
ATOM 722 O O . ARG A 1 94 ? -10.872 2.589 25.692 1.00 91.62 94 ARG A O 1
ATOM 729 N N . ARG A 1 95 ? -12.582 3.413 26.907 1.00 93.25 95 ARG A N 1
ATOM 730 C CA . ARG A 1 95 ? -13.713 2.934 26.082 1.00 93.25 95 ARG A CA 1
ATOM 731 C C . ARG A 1 95 ? -13.696 3.459 24.645 1.00 93.25 95 ARG A C 1
ATOM 733 O O . ARG A 1 95 ? -13.795 4.667 24.444 1.00 93.25 95 ARG A O 1
ATOM 740 N N . MET A 1 96 ? -13.547 2.619 23.613 1.00 94.44 96 MET A N 1
ATOM 741 C CA . MET A 1 96 ? -13.558 2.969 22.163 1.00 94.44 96 MET A CA 1
ATOM 742 C C . MET A 1 96 ? -14.756 2.412 21.425 1.00 94.44 96 MET A C 1
ATOM 744 O O . MET A 1 96 ? -15.331 1.426 21.849 1.00 94.44 96 MET A O 1
ATOM 748 N N . GLY A 1 97 ? -15.113 3.029 20.299 1.00 95.19 97 GLY A N 1
ATOM 749 C CA . GLY A 1 97 ? -16.040 2.414 19.356 1.00 95.19 97 GLY A CA 1
ATOM 750 C C . GLY A 1 97 ? -15.461 1.128 18.768 1.00 95.19 97 GLY A C 1
ATOM 751 O O . GLY A 1 97 ? -14.254 1.040 18.540 1.00 95.19 97 GLY A O 1
ATOM 752 N N . ILE A 1 98 ? -16.326 0.159 18.477 1.00 95.50 98 ILE A N 1
ATOM 753 C CA . ILE A 1 98 ? -15.925 -1.154 17.956 1.00 95.50 98 ILE A CA 1
ATOM 754 C C . ILE A 1 98 ? -15.121 -1.068 16.647 1.00 95.50 98 ILE A C 1
ATOM 756 O O . ILE A 1 98 ? -14.169 -1.816 16.465 1.00 95.50 98 ILE A O 1
ATOM 760 N N . ASN A 1 99 ? -15.416 -0.090 15.784 1.00 95.12 99 ASN A N 1
ATOM 761 C CA . ASN A 1 99 ? -14.669 0.118 14.538 1.00 95.12 99 ASN A CA 1
ATOM 762 C C . ASN A 1 99 ? -13.236 0.607 14.791 1.00 95.12 99 ASN A C 1
ATOM 764 O O . ASN A 1 99 ? -12.337 0.232 14.051 1.00 95.12 99 ASN A O 1
ATOM 768 N N . VAL A 1 100 ? -13.013 1.407 15.842 1.00 95.44 100 VAL A N 1
ATOM 769 C CA . VAL A 1 100 ? -11.665 1.850 16.247 1.00 95.44 100 VAL A CA 1
ATOM 770 C C . VAL A 1 100 ? -10.889 0.684 16.855 1.00 95.44 100 VAL A C 1
ATOM 772 O O . VAL A 1 100 ? -9.703 0.536 16.590 1.00 95.44 100 VAL A O 1
ATOM 775 N N . TRP A 1 101 ? -11.557 -0.163 17.645 1.00 95.44 101 TRP A N 1
ATOM 776 C CA . TRP A 1 101 ? -10.952 -1.389 18.166 1.00 95.44 101 TRP A CA 1
ATOM 777 C C . TRP A 1 101 ? -10.515 -2.325 17.032 1.00 95.44 101 TRP A C 1
ATOM 779 O O . TRP A 1 101 ? -9.379 -2.797 17.043 1.00 95.44 101 TRP A O 1
ATOM 789 N N . LEU A 1 102 ? -11.388 -2.555 16.045 1.00 96.31 102 LEU A N 1
ATOM 790 C CA . LEU A 1 102 ? -11.076 -3.410 14.902 1.00 96.31 102 LEU A CA 1
ATOM 791 C C . LEU A 1 102 ? -9.932 -2.820 14.072 1.00 96.31 102 LEU A C 1
ATOM 793 O O . LEU A 1 102 ? -9.010 -3.555 13.748 1.00 96.31 102 LEU A O 1
ATOM 797 N N . HIS A 1 103 ? -9.962 -1.510 13.796 1.00 97.12 103 HIS A N 1
ATOM 798 C CA . HIS A 1 103 ? -8.889 -0.804 13.088 1.00 97.12 103 HIS A CA 1
ATOM 799 C C . HIS A 1 103 ? -7.534 -1.046 13.762 1.00 97.12 103 HIS A C 1
ATOM 801 O O . HIS A 1 103 ? -6.674 -1.683 13.174 1.00 97.12 103 HIS A O 1
ATOM 807 N N . ASN A 1 104 ? -7.411 -0.705 15.051 1.00 95.81 104 ASN A N 1
ATOM 808 C CA . ASN A 1 104 ? -6.161 -0.879 15.797 1.00 95.81 104 ASN A CA 1
ATOM 809 C C . ASN A 1 104 ? -5.717 -2.351 15.886 1.00 95.81 104 ASN A C 1
ATOM 811 O O . ASN A 1 104 ? -4.526 -2.641 15.931 1.00 95.81 104 ASN A O 1
ATOM 815 N N . THR A 1 105 ? -6.664 -3.290 15.964 1.00 95.38 105 THR A N 1
ATOM 816 C CA . THR A 1 105 ? -6.353 -4.726 16.034 1.00 95.38 105 THR A CA 1
ATOM 817 C C . THR A 1 105 ? -5.772 -5.216 14.711 1.00 95.38 105 THR A C 1
ATOM 819 O O . THR A 1 105 ? -4.760 -5.914 14.708 1.00 95.38 105 THR A O 1
ATOM 822 N N . VAL A 1 106 ? -6.384 -4.829 13.589 1.00 97.88 106 VAL A N 1
ATOM 823 C CA . VAL A 1 106 ? -5.871 -5.163 12.257 1.00 97.88 106 VAL A CA 1
ATOM 824 C C . VAL A 1 106 ? -4.560 -4.428 11.982 1.00 97.88 106 VAL A C 1
ATOM 826 O O . VAL A 1 106 ? -3.659 -5.042 11.427 1.00 97.88 106 VAL A O 1
ATOM 829 N N . ASP A 1 107 ? -4.400 -3.183 12.439 1.00 97.62 107 ASP A N 1
ATOM 830 C CA . ASP A 1 107 ? -3.140 -2.438 12.325 1.00 97.62 107 ASP A CA 1
ATOM 831 C C . ASP A 1 107 ? -1.985 -3.188 12.993 1.00 97.62 107 ASP A C 1
ATOM 833 O O . ASP A 1 107 ? -0.904 -3.280 12.423 1.00 97.62 107 ASP A O 1
ATOM 837 N N . ILE A 1 108 ? -2.200 -3.781 14.173 1.00 96.38 108 ILE A N 1
ATOM 838 C CA . ILE A 1 108 ? -1.169 -4.590 14.839 1.00 96.38 108 ILE A CA 1
ATOM 839 C C . ILE A 1 108 ? -0.790 -5.800 13.975 1.00 96.38 108 ILE A C 1
ATOM 841 O O . ILE A 1 108 ? 0.395 -6.057 13.783 1.00 96.38 108 ILE A O 1
ATOM 845 N N . LEU A 1 109 ? -1.769 -6.524 13.421 1.00 98.19 109 LEU A N 1
ATOM 846 C CA . LEU A 1 109 ? -1.501 -7.659 12.524 1.00 98.19 109 LEU A CA 1
ATOM 847 C C . LEU A 1 109 ? -0.765 -7.220 11.253 1.00 98.19 109 LEU A C 1
ATOM 849 O O . LEU A 1 109 ? 0.159 -7.895 10.803 1.00 98.19 109 LEU A O 1
ATOM 853 N N . TRP A 1 110 ? -1.144 -6.068 10.706 1.00 98.69 110 TRP A N 1
ATOM 854 C CA . TRP A 1 110 ? -0.521 -5.472 9.536 1.00 98.69 110 TRP A CA 1
ATOM 855 C C . TRP A 1 110 ? 0.930 -5.061 9.800 1.00 98.69 110 TRP A C 1
ATOM 857 O O . TRP A 1 110 ? 1.808 -5.397 9.009 1.00 98.69 110 TRP A O 1
ATOM 867 N N . VAL A 1 111 ? 1.210 -4.431 10.946 1.00 98.50 111 VAL A N 1
ATOM 868 C CA . VAL A 1 111 ? 2.572 -4.086 11.381 1.00 98.50 111 VAL A CA 1
ATOM 869 C C . VAL A 1 111 ? 3.414 -5.339 11.598 1.00 98.50 111 VAL A C 1
ATOM 871 O O . VAL A 1 111 ? 4.568 -5.366 11.180 1.00 98.50 111 VAL A O 1
ATOM 874 N N . LEU A 1 112 ? 2.855 -6.392 12.201 1.00 98.56 112 LEU A N 1
ATOM 875 C CA . LEU A 1 112 ? 3.557 -7.668 12.370 1.00 98.56 112 LEU A CA 1
ATOM 876 C C . LEU A 1 112 ? 3.893 -8.311 11.018 1.00 98.56 112 LEU A C 1
ATOM 878 O O . LEU A 1 112 ? 5.030 -8.726 10.811 1.00 98.56 112 LEU A O 1
ATOM 882 N N . ASN A 1 113 ? 2.944 -8.342 10.078 1.00 98.69 113 ASN A N 1
ATOM 883 C CA . ASN A 1 113 ? 3.190 -8.821 8.716 1.00 98.69 113 ASN A CA 1
ATOM 884 C C . ASN A 1 113 ? 4.255 -7.980 8.000 1.00 98.69 113 ASN A C 1
ATOM 886 O O . ASN A 1 113 ? 5.142 -8.537 7.363 1.00 98.69 113 ASN A O 1
ATOM 890 N N . GLY A 1 114 ? 4.211 -6.654 8.153 1.00 98.25 114 GLY A N 1
ATOM 891 C CA . GLY A 1 114 ? 5.224 -5.741 7.627 1.00 98.25 114 GLY A CA 1
ATOM 892 C C . GLY A 1 114 ? 6.608 -5.972 8.238 1.00 98.25 114 GLY A C 1
ATOM 893 O O . GLY A 1 114 ? 7.600 -5.971 7.518 1.00 98.25 114 GLY A O 1
ATOM 894 N N . ALA A 1 115 ? 6.693 -6.238 9.542 1.00 98.50 115 ALA A N 1
ATOM 895 C CA . ALA A 1 115 ? 7.951 -6.566 10.207 1.00 98.50 115 ALA A CA 1
ATOM 896 C C . ALA A 1 115 ? 8.536 -7.889 9.689 1.00 98.50 115 ALA A C 1
ATOM 898 O O . ALA A 1 115 ? 9.718 -7.940 9.355 1.00 98.50 115 ALA A O 1
ATOM 899 N N . VAL A 1 116 ? 7.708 -8.933 9.554 1.00 98.56 116 VAL A N 1
ATOM 900 C CA . VAL A 1 116 ? 8.116 -10.209 8.941 1.00 98.56 116 VAL A CA 1
ATOM 901 C C . VAL A 1 116 ? 8.587 -9.989 7.503 1.00 98.56 116 VAL A C 1
ATOM 903 O O . VAL A 1 116 ? 9.658 -10.468 7.137 1.00 98.56 116 VAL A O 1
ATOM 906 N N . TYR A 1 117 ? 7.831 -9.222 6.713 1.00 98.38 117 TYR A N 1
ATOM 907 C CA . TYR A 1 117 ? 8.197 -8.862 5.346 1.00 98.38 117 TYR A CA 1
ATOM 908 C C . TYR A 1 117 ? 9.561 -8.170 5.296 1.00 98.38 117 TYR A C 1
ATOM 910 O O . TYR A 1 117 ? 10.424 -8.616 4.552 1.00 98.38 117 TYR A O 1
ATOM 918 N N . LEU A 1 118 ? 9.799 -7.139 6.114 1.00 98.19 118 LEU A N 1
ATOM 919 C CA . LEU A 1 118 ? 11.073 -6.415 6.132 1.00 98.19 118 LEU A CA 1
ATOM 920 C C . LEU A 1 118 ? 12.244 -7.313 6.547 1.00 98.19 118 LEU A C 1
ATOM 922 O O . LEU A 1 118 ? 13.289 -7.278 5.902 1.00 98.19 118 LEU A O 1
ATOM 926 N N . VAL A 1 119 ? 12.075 -8.147 7.579 1.00 98.44 119 VAL A N 1
ATOM 927 C CA . VAL A 1 119 ? 13.120 -9.092 8.004 1.00 98.44 119 VAL A CA 1
ATOM 928 C C . VAL A 1 119 ? 13.482 -10.042 6.863 1.00 98.44 119 VAL A C 1
ATOM 930 O O . VAL A 1 119 ? 14.659 -10.177 6.537 1.00 98.44 119 VAL A O 1
ATOM 933 N N . LEU A 1 120 ? 12.490 -10.661 6.216 1.00 98.06 120 LEU A N 1
ATOM 934 C CA . LEU A 1 120 ? 12.729 -11.587 5.107 1.00 98.06 120 LEU A CA 1
ATOM 935 C C . LEU A 1 120 ? 13.282 -10.878 3.864 1.00 98.06 120 LEU A C 1
ATOM 937 O O . LEU A 1 120 ? 14.167 -11.418 3.201 1.00 98.06 120 LEU A O 1
ATOM 941 N N . LEU A 1 121 ? 12.821 -9.660 3.578 1.00 97.06 121 LEU A N 1
ATOM 942 C CA . LEU A 1 121 ? 13.275 -8.835 2.460 1.00 97.06 121 LEU A CA 1
ATOM 943 C C . LEU A 1 121 ? 14.784 -8.580 2.528 1.00 97.06 121 LEU A C 1
ATOM 945 O O . LEU A 1 121 ? 15.485 -8.765 1.531 1.00 97.06 121 LEU A O 1
ATOM 949 N N . PHE A 1 122 ? 15.291 -8.202 3.703 1.00 96.75 122 PHE A N 1
ATOM 950 C CA . PHE A 1 122 ? 16.724 -7.990 3.897 1.00 96.75 122 PHE A CA 1
ATOM 951 C C . PHE A 1 122 ? 17.493 -9.307 4.035 1.00 96.75 122 PHE A C 1
ATOM 953 O O . PHE A 1 122 ? 18.534 -9.458 3.400 1.00 96.75 122 PHE A O 1
ATOM 960 N N . ALA A 1 123 ? 16.969 -10.287 4.780 1.00 97.25 123 ALA A N 1
ATOM 961 C CA . ALA A 1 123 ? 17.650 -11.564 5.012 1.00 97.25 123 ALA A CA 1
ATOM 962 C C . ALA A 1 123 ? 17.843 -12.403 3.736 1.00 97.25 123 ALA A C 1
ATOM 964 O O . ALA A 1 123 ? 18.801 -13.163 3.642 1.00 97.25 123 ALA A O 1
ATOM 965 N N . THR A 1 124 ? 16.951 -12.271 2.751 1.00 95.62 124 THR A N 1
ATOM 966 C CA . THR A 1 124 ? 17.012 -13.026 1.483 1.00 95.62 124 THR A CA 1
ATOM 967 C C . THR A 1 124 ? 17.609 -12.229 0.321 1.00 95.62 124 THR A C 1
ATOM 969 O O . THR A 1 124 ? 17.619 -12.708 -0.810 1.00 95.62 124 THR A O 1
ATOM 972 N N . GLY A 1 125 ? 18.066 -10.995 0.564 1.00 94.62 125 GLY A N 1
ATOM 973 C CA . GLY A 1 125 ? 18.596 -10.114 -0.481 1.00 94.62 125 GLY A CA 1
ATOM 974 C C . GLY A 1 125 ? 17.543 -9.542 -1.439 1.00 94.62 125 GLY A C 1
ATOM 975 O O . GLY A 1 125 ? 17.888 -8.772 -2.328 1.00 94.62 125 GLY A O 1
ATOM 976 N N . GLN A 1 126 ? 16.257 -9.861 -1.259 1.00 94.56 126 GLN A N 1
ATOM 977 C CA . GLN A 1 126 ? 15.159 -9.394 -2.118 1.00 94.56 126 GLN A CA 1
ATOM 978 C C . GLN A 1 126 ? 14.954 -7.867 -2.062 1.00 94.56 126 GLN A C 1
ATOM 980 O O . GLN A 1 126 ? 14.321 -7.296 -2.951 1.00 94.56 126 GLN A O 1
ATOM 985 N N . TRP A 1 127 ? 15.522 -7.185 -1.061 1.00 94.69 127 TRP A N 1
ATOM 986 C CA . TRP A 1 127 ? 15.472 -5.727 -0.913 1.00 94.69 127 TRP A CA 1
ATOM 987 C C . TRP A 1 127 ? 15.941 -4.964 -2.161 1.00 94.69 127 TRP A C 1
ATOM 989 O O . TRP A 1 127 ? 15.350 -3.926 -2.471 1.00 94.69 127 TRP A O 1
ATOM 999 N N . VAL A 1 128 ? 16.913 -5.502 -2.915 1.00 92.81 128 VAL A N 1
ATOM 1000 C CA . VAL A 1 128 ? 17.494 -4.871 -4.123 1.00 92.81 128 VAL A CA 1
ATOM 1001 C C . VAL A 1 128 ? 16.469 -4.596 -5.224 1.00 92.81 128 VAL A C 1
ATOM 1003 O O . VAL A 1 128 ? 16.717 -3.798 -6.119 1.00 92.81 128 VAL A O 1
ATOM 1006 N N . ARG A 1 129 ? 15.300 -5.239 -5.160 1.00 90.81 129 ARG A N 1
ATOM 1007 C CA . ARG A 1 129 ? 14.201 -5.041 -6.113 1.00 90.81 129 ARG A CA 1
ATOM 1008 C C . ARG A 1 129 ? 13.302 -3.870 -5.774 1.00 90.81 129 ARG A C 1
ATOM 1010 O O . ARG A 1 129 ? 12.571 -3.392 -6.628 1.00 90.81 129 ARG A O 1
ATOM 1017 N N . THR A 1 130 ? 13.289 -3.457 -4.515 1.00 93.38 130 THR A N 1
ATOM 1018 C CA . THR A 1 130 ? 12.340 -2.454 -4.007 1.00 93.38 130 THR A CA 1
ATOM 1019 C C . THR A 1 130 ? 13.023 -1.200 -3.499 1.00 93.38 130 THR A C 1
ATOM 1021 O O . THR A 1 130 ? 12.354 -0.198 -3.289 1.00 93.38 130 THR A O 1
ATOM 1024 N N . VAL A 1 131 ? 14.337 -1.241 -3.288 1.00 95.25 131 VAL A N 1
ATOM 1025 C CA . VAL A 1 131 ? 15.130 -0.092 -2.862 1.00 95.25 131 VAL A CA 1
ATOM 1026 C C . VAL A 1 131 ? 15.985 0.355 -4.042 1.00 95.25 131 VAL A C 1
ATOM 1028 O O . VAL A 1 131 ? 16.713 -0.475 -4.587 1.00 95.25 131 VAL A O 1
ATOM 1031 N N . PRO A 1 132 ? 15.935 1.637 -4.441 1.00 94.88 132 PRO A N 1
ATOM 1032 C CA . PRO A 1 132 ? 16.825 2.152 -5.468 1.00 94.88 132 PRO A CA 1
ATOM 1033 C C . PRO A 1 132 ? 18.298 1.946 -5.105 1.00 94.88 132 PRO A C 1
ATOM 1035 O O . PRO A 1 132 ? 18.748 2.373 -4.043 1.00 94.88 132 PRO A O 1
ATOM 1038 N N . THR A 1 133 ? 19.049 1.314 -6.001 1.00 92.75 133 THR A N 1
ATOM 1039 C CA . THR A 1 133 ? 20.489 1.048 -5.845 1.00 92.75 133 THR A CA 1
ATOM 1040 C C . THR A 1 133 ? 21.366 2.000 -6.663 1.00 92.75 133 THR A C 1
ATOM 1042 O O . THR A 1 133 ? 22.577 2.034 -6.468 1.00 92.75 133 THR A O 1
ATOM 1045 N N . SER A 1 134 ? 20.762 2.792 -7.556 1.00 92.81 134 SER A N 1
ATOM 1046 C CA . SER A 1 134 ? 21.425 3.772 -8.422 1.00 92.81 134 SER A CA 1
ATOM 1047 C C . SER A 1 134 ? 20.561 5.024 -8.586 1.00 92.81 134 SER A C 1
ATOM 1049 O O . SER A 1 134 ? 19.329 4.955 -8.559 1.00 92.81 134 SER A O 1
ATOM 1051 N N . TRP A 1 135 ? 21.209 6.168 -8.809 1.00 95.25 135 TRP A N 1
ATOM 1052 C CA . TRP A 1 135 ? 20.548 7.434 -9.146 1.00 95.25 135 TRP A CA 1
ATOM 1053 C C . TRP A 1 135 ? 19.916 7.431 -10.542 1.00 95.25 135 TRP A C 1
ATOM 1055 O O . TRP A 1 135 ? 19.024 8.235 -10.809 1.00 95.25 135 TRP A O 1
ATOM 1065 N N . GLU A 1 136 ? 20.298 6.490 -11.407 1.00 95.62 136 GLU A N 1
ATOM 1066 C CA . GLU A 1 136 ? 19.672 6.292 -12.720 1.00 95.62 136 GLU A CA 1
ATOM 1067 C C . GLU A 1 136 ? 18.190 5.902 -12.614 1.00 95.62 136 GLU A C 1
ATOM 1069 O O . GLU A 1 136 ? 17.424 6.102 -13.553 1.00 95.62 136 GLU A O 1
ATOM 1074 N N . VAL A 1 137 ? 17.724 5.448 -11.445 1.00 96.12 137 VAL A N 1
ATOM 1075 C CA . VAL A 1 137 ? 16.300 5.164 -11.218 1.00 96.12 137 VAL A CA 1
ATOM 1076 C C . VAL A 1 137 ? 15.397 6.347 -11.598 1.00 96.12 137 VAL A C 1
ATOM 1078 O O . VAL A 1 137 ? 14.300 6.138 -12.102 1.00 96.12 137 VAL A O 1
ATOM 1081 N N . PHE A 1 138 ? 15.838 7.592 -11.397 1.00 97.69 138 PHE A N 1
ATOM 1082 C CA . PHE A 1 138 ? 15.013 8.773 -11.649 1.00 97.69 138 PHE A CA 1
ATOM 1083 C C . PHE A 1 138 ? 14.776 9.032 -13.142 1.00 97.69 138 PHE A C 1
ATOM 1085 O O . PHE A 1 138 ? 13.606 9.122 -13.530 1.00 97.69 138 PHE A O 1
ATOM 1092 N N . PRO A 1 139 ? 15.810 9.118 -14.005 1.00 97.50 139 PRO A N 1
ATOM 1093 C CA . PRO A 1 139 ? 15.581 9.266 -15.437 1.00 97.50 139 PRO A CA 1
ATOM 1094 C C . PRO A 1 139 ? 14.844 8.061 -16.044 1.00 97.50 139 PRO A C 1
ATOM 1096 O O . PRO A 1 139 ? 13.917 8.259 -16.828 1.00 97.50 139 PRO A O 1
ATOM 1099 N N . HIS A 1 140 ? 15.140 6.828 -15.613 1.00 96.75 140 HIS A N 1
ATOM 1100 C CA . HIS A 1 140 ? 14.374 5.653 -16.044 1.00 96.75 140 HIS A CA 1
ATOM 1101 C C . HIS A 1 140 ? 12.899 5.729 -15.612 1.00 96.75 140 HIS A C 1
ATOM 1103 O O . HIS A 1 140 ? 12.003 5.434 -16.402 1.00 96.75 140 HIS A O 1
ATOM 1109 N N . ALA A 1 141 ? 12.608 6.161 -14.382 1.00 96.69 141 ALA A N 1
ATOM 1110 C CA . ALA A 1 141 ? 11.233 6.298 -13.910 1.00 96.69 141 ALA A CA 1
ATOM 1111 C C . ALA A 1 141 ? 10.461 7.365 -14.695 1.00 96.69 141 ALA A C 1
ATOM 1113 O O . ALA A 1 141 ? 9.272 7.182 -14.955 1.00 96.69 141 ALA A O 1
ATOM 1114 N N . LEU A 1 142 ? 11.127 8.446 -15.115 1.00 96.62 142 LEU A N 1
ATOM 1115 C CA . LEU A 1 142 ? 10.527 9.460 -15.981 1.00 96.62 142 LEU A CA 1
ATOM 1116 C C . LEU A 1 142 ? 10.167 8.882 -17.357 1.00 96.62 142 LEU A C 1
ATOM 1118 O O . LEU A 1 142 ? 9.053 9.101 -17.833 1.00 96.62 142 LEU A O 1
ATOM 1122 N N . SER A 1 143 ? 11.056 8.090 -17.963 1.00 96.31 143 SER A N 1
ATOM 1123 C CA . SER A 1 143 ? 10.759 7.377 -19.211 1.00 96.31 143 SER A CA 1
ATOM 1124 C C . SER A 1 143 ? 9.606 6.386 -19.056 1.00 96.31 143 SER A C 1
ATOM 1126 O O . SER A 1 143 ? 8.729 6.338 -19.916 1.00 96.31 143 SER A O 1
ATOM 1128 N N . ALA A 1 144 ? 9.566 5.616 -17.964 1.00 95.25 144 ALA A N 1
ATOM 1129 C CA . ALA A 1 144 ? 8.475 4.681 -17.687 1.00 95.25 144 ALA A CA 1
ATOM 1130 C C . ALA A 1 144 ? 7.138 5.414 -17.467 1.00 95.25 144 ALA A C 1
ATOM 1132 O O . ALA A 1 144 ? 6.109 5.011 -18.005 1.00 95.25 144 ALA A O 1
ATOM 1133 N N . LEU A 1 145 ? 7.146 6.541 -16.748 1.00 95.00 145 LEU A N 1
ATOM 1134 C CA . LEU A 1 145 ? 5.970 7.398 -16.585 1.00 95.00 145 LEU A CA 1
ATOM 1135 C C . LEU A 1 145 ? 5.463 7.914 -17.937 1.00 95.00 145 LEU A C 1
ATOM 1137 O O . LEU A 1 145 ? 4.268 7.841 -18.210 1.00 95.00 145 LEU A O 1
ATOM 1141 N N . MET A 1 146 ? 6.366 8.394 -18.796 1.00 95.00 146 MET A N 1
ATOM 1142 C CA . MET A 1 146 ? 6.030 8.853 -20.146 1.00 95.00 146 MET A CA 1
ATOM 1143 C C . MET A 1 146 ? 5.396 7.732 -20.979 1.00 95.00 146 MET A C 1
ATOM 1145 O O . MET A 1 146 ? 4.390 7.949 -21.653 1.00 95.00 146 MET A O 1
ATOM 1149 N N . GLN A 1 147 ? 5.955 6.523 -20.900 1.00 93.94 147 GLN A N 1
ATOM 1150 C CA . GLN A 1 147 ? 5.438 5.320 -21.556 1.00 93.94 147 GLN A CA 1
ATOM 1151 C C . GLN A 1 147 ? 4.005 4.999 -21.110 1.00 93.94 147 GLN A C 1
ATOM 1153 O O . GLN A 1 147 ? 3.125 4.837 -21.956 1.00 93.94 147 GLN A O 1
ATOM 1158 N N . TYR A 1 148 ? 3.734 5.018 -19.801 1.00 93.00 148 TYR A N 1
ATOM 1159 C CA . TYR A 1 148 ? 2.382 4.827 -19.268 1.00 93.00 148 TYR A CA 1
ATOM 1160 C C . TYR A 1 148 ? 1.405 5.931 -19.702 1.00 93.00 148 TYR A C 1
ATOM 1162 O O . TYR A 1 148 ? 0.301 5.625 -20.147 1.00 93.00 148 TYR A O 1
ATOM 1170 N N . LEU A 1 149 ? 1.806 7.207 -19.630 1.00 93.56 149 LEU A N 1
ATOM 1171 C CA . LEU A 1 149 ? 0.961 8.349 -20.019 1.00 93.56 149 LEU A CA 1
ATOM 1172 C C . LEU A 1 149 ? 0.654 8.403 -21.523 1.00 93.56 149 LEU A C 1
ATOM 1174 O O . LEU A 1 149 ? -0.314 9.038 -21.931 1.00 93.56 149 LEU A O 1
ATOM 1178 N N . THR A 1 150 ? 1.467 7.744 -22.348 1.00 94.12 150 THR A N 1
ATOM 1179 C CA . THR A 1 150 ? 1.272 7.643 -23.804 1.00 94.12 150 THR A CA 1
ATOM 1180 C C . THR A 1 150 ? 0.750 6.274 -24.242 1.00 94.12 150 THR A C 1
ATOM 1182 O O . THR A 1 150 ? 0.738 5.974 -25.434 1.00 94.12 150 THR A O 1
ATOM 1185 N N . PHE A 1 151 ? 0.301 5.444 -23.293 1.00 90.94 151 PHE A N 1
ATOM 1186 C CA . PHE A 1 151 ? -0.270 4.114 -23.534 1.00 90.94 151 PHE A CA 1
ATOM 1187 C C . PHE A 1 151 ? 0.641 3.152 -24.312 1.00 90.94 151 PHE A C 1
ATOM 1189 O O . PHE A 1 151 ? 0.164 2.191 -24.915 1.00 90.94 151 PHE A O 1
ATOM 1196 N N . THR A 1 152 ? 1.958 3.369 -24.286 1.00 89.88 152 THR A N 1
ATOM 1197 C CA . THR A 1 152 ? 2.923 2.380 -24.776 1.00 89.88 152 THR A CA 1
ATOM 1198 C C . THR A 1 152 ? 3.510 1.673 -23.573 1.00 89.88 152 THR A C 1
ATOM 1200 O O . THR A 1 152 ? 4.447 2.165 -22.949 1.00 89.88 152 THR A O 1
ATOM 1203 N N . TRP A 1 153 ? 2.920 0.549 -23.199 1.00 83.31 153 TRP A N 1
ATOM 1204 C CA . TRP A 1 153 ? 3.315 -0.149 -21.985 1.00 83.31 153 TRP A CA 1
ATOM 1205 C C . TRP A 1 153 ? 4.807 -0.525 -22.021 1.00 83.31 153 TRP A C 1
ATOM 1207 O O . TRP A 1 153 ? 5.251 -1.092 -23.025 1.00 83.31 153 TRP A O 1
ATOM 1217 N N . PRO A 1 154 ? 5.579 -0.202 -20.965 1.00 83.44 154 PRO A N 1
ATOM 1218 C CA . PRO A 1 154 ? 6.971 -0.619 -20.871 1.00 83.44 154 PRO A CA 1
ATOM 1219 C C . PRO A 1 154 ? 7.067 -2.146 -20.871 1.00 83.44 154 PRO A C 1
ATOM 1221 O O . PRO A 1 154 ? 6.153 -2.843 -20.426 1.00 83.44 154 PRO A O 1
ATOM 1224 N N . VAL A 1 155 ? 8.187 -2.676 -21.364 1.00 73.50 155 VAL A N 1
ATOM 1225 C CA . VAL A 1 155 ? 8.460 -4.114 -21.269 1.00 73.50 155 VAL A CA 1
ATOM 1226 C C . VAL A 1 155 ? 8.709 -4.454 -19.802 1.00 73.50 155 VAL A C 1
ATOM 1228 O O . VAL A 1 155 ? 9.713 -4.047 -19.223 1.00 73.50 155 VAL A O 1
ATOM 1231 N N . GLU A 1 156 ? 7.783 -5.200 -19.204 1.00 81.19 156 GLU A N 1
ATOM 1232 C CA . GLU A 1 156 ? 7.868 -5.623 -17.808 1.00 81.19 156 GLU A CA 1
ATOM 1233 C C . GLU A 1 156 ? 8.467 -7.028 -17.695 1.00 81.19 156 GLU A C 1
ATOM 1235 O O . GLU A 1 156 ? 8.064 -7.970 -18.391 1.00 81.19 156 GLU A O 1
ATOM 1240 N N . ASN A 1 157 ? 9.388 -7.203 -16.749 1.00 86.75 157 ASN A N 1
ATOM 1241 C CA . ASN A 1 157 ? 9.879 -8.520 -16.362 1.00 86.75 157 ASN A CA 1
ATOM 1242 C C . ASN A 1 157 ? 9.942 -8.667 -14.833 1.00 86.75 157 ASN A C 1
ATOM 1244 O O . ASN A 1 157 ? 11.032 -8.807 -14.275 1.00 86.75 157 ASN A O 1
ATOM 1248 N N . PRO A 1 158 ? 8.781 -8.681 -14.147 1.00 85.44 158 PRO A N 1
ATOM 1249 C CA . PRO A 1 158 ? 8.717 -8.666 -12.683 1.00 85.44 158 PRO A CA 1
ATOM 1250 C C . PRO A 1 158 ? 9.369 -9.897 -12.036 1.00 85.44 158 PRO A C 1
ATOM 1252 O O . PRO A 1 158 ? 9.696 -9.874 -10.851 1.00 85.44 158 PRO A O 1
ATOM 1255 N N . TRP A 1 159 ? 9.590 -10.971 -12.801 1.00 90.75 159 TRP A N 1
ATOM 1256 C CA . TRP A 1 159 ? 10.338 -12.137 -12.344 1.00 90.75 159 TRP A CA 1
ATOM 1257 C C . TRP A 1 159 ? 11.820 -11.847 -12.103 1.00 90.75 159 TRP A C 1
ATOM 1259 O O . TRP A 1 159 ? 12.429 -12.473 -11.234 1.00 90.75 159 TRP A O 1
ATOM 1269 N N . VAL A 1 160 ? 12.396 -10.900 -12.843 1.00 89.94 160 VAL A N 1
ATOM 1270 C CA . VAL A 1 160 ? 13.797 -10.484 -12.736 1.00 89.94 160 VAL A CA 1
ATOM 1271 C C . VAL A 1 160 ? 13.883 -9.176 -11.952 1.00 89.94 160 VAL A C 1
ATOM 1273 O O . VAL A 1 160 ? 14.486 -9.155 -10.875 1.00 89.94 160 VAL A O 1
ATOM 1276 N N . SER A 1 161 ? 13.223 -8.123 -12.441 1.00 90.00 161 SER A N 1
ATOM 1277 C CA . SER A 1 161 ? 13.230 -6.783 -11.855 1.00 90.00 161 SER A CA 1
ATOM 1278 C C . SER A 1 161 ? 11.969 -5.989 -12.188 1.00 90.00 161 SER A C 1
ATOM 1280 O O . SER A 1 161 ? 11.271 -6.237 -13.168 1.00 90.00 161 SER A O 1
ATOM 1282 N N . TYR A 1 162 ? 11.675 -5.004 -11.345 1.00 93.12 162 TYR A N 1
ATOM 1283 C CA . TYR A 1 162 ? 10.626 -4.030 -11.617 1.00 93.12 162 TYR A CA 1
ATOM 1284 C C . TYR A 1 162 ? 11.187 -2.869 -12.433 1.00 93.12 162 TYR A C 1
ATOM 1286 O O . TYR A 1 162 ? 12.360 -2.510 -12.287 1.00 93.12 162 TYR A O 1
ATOM 1294 N N . ASN A 1 163 ? 10.343 -2.231 -13.245 1.00 94.44 163 ASN A N 1
ATOM 1295 C CA . ASN A 1 163 ? 10.730 -0.966 -13.855 1.00 94.44 163 ASN A CA 1
ATOM 1296 C C . ASN A 1 163 ? 10.965 0.112 -12.781 1.00 94.44 163 ASN A C 1
ATOM 1298 O O . ASN A 1 163 ? 10.459 0.039 -11.659 1.00 94.44 163 ASN A O 1
ATOM 1302 N N . ALA A 1 164 ? 11.724 1.145 -13.127 1.00 95.50 164 ALA A N 1
ATOM 1303 C CA . ALA A 1 164 ? 12.172 2.146 -12.169 1.00 95.50 164 ALA A CA 1
ATOM 1304 C C . ALA A 1 164 ? 11.020 2.926 -11.504 1.00 95.50 164 ALA A C 1
ATOM 1306 O O . ALA A 1 164 ? 11.119 3.274 -10.325 1.00 95.50 164 ALA A O 1
ATOM 1307 N N . LEU A 1 165 ? 9.904 3.159 -12.209 1.00 95.81 165 LEU A N 1
ATOM 1308 C CA . LEU A 1 165 ? 8.734 3.818 -11.620 1.00 95.81 165 LEU A CA 1
ATOM 1309 C C . LEU A 1 165 ? 8.067 2.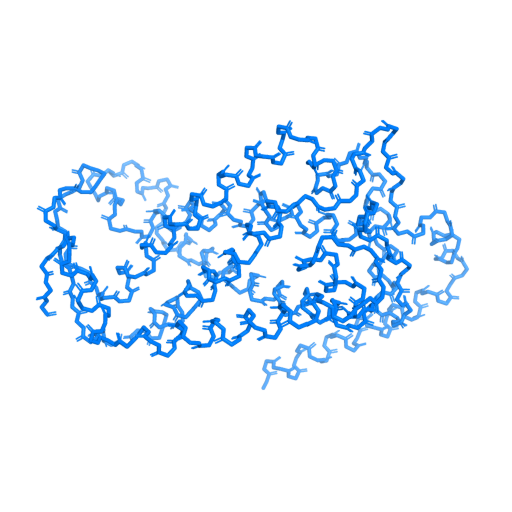926 -10.565 1.00 95.81 165 LEU A C 1
ATOM 1311 O O . LEU A 1 165 ? 7.707 3.409 -9.491 1.00 95.81 165 LEU A O 1
ATOM 1315 N N . GLN A 1 166 ? 7.953 1.625 -10.838 1.00 95.62 166 GLN A N 1
ATOM 1316 C CA . GLN A 1 166 ? 7.483 0.639 -9.867 1.00 95.62 166 GLN A CA 1
ATOM 1317 C C . GLN A 1 166 ? 8.413 0.554 -8.651 1.00 95.62 166 GLN A C 1
ATOM 1319 O O . GLN A 1 166 ? 7.917 0.581 -7.528 1.00 95.62 166 GLN A O 1
ATOM 1324 N N . VAL A 1 167 ? 9.740 0.531 -8.840 1.00 96.31 167 VAL A N 1
ATOM 1325 C CA . VAL A 1 167 ? 10.707 0.538 -7.722 1.00 96.31 167 VAL A CA 1
ATOM 1326 C C . VAL A 1 167 ? 10.486 1.753 -6.819 1.00 96.31 167 VAL A C 1
ATOM 1328 O O . VAL A 1 167 ? 10.346 1.591 -5.608 1.00 96.31 167 VAL A O 1
ATOM 1331 N N . LEU A 1 168 ? 10.386 2.962 -7.385 1.00 97.81 168 LEU A N 1
ATOM 1332 C CA . LEU A 1 168 ? 10.129 4.179 -6.605 1.00 97.81 168 LEU A CA 1
ATOM 1333 C C . LEU A 1 168 ? 8.772 4.138 -5.891 1.00 97.81 168 LEU A C 1
ATOM 1335 O O . LEU A 1 168 ? 8.676 4.548 -4.731 1.00 97.81 168 LEU A O 1
ATOM 1339 N N . ALA A 1 169 ? 7.731 3.623 -6.548 1.00 97.69 169 ALA A N 1
ATOM 1340 C CA . ALA A 1 169 ? 6.410 3.479 -5.948 1.00 97.69 169 ALA A CA 1
ATOM 1341 C C . ALA A 1 169 ? 6.425 2.483 -4.775 1.00 97.69 169 ALA A C 1
ATOM 1343 O O . ALA A 1 169 ? 5.942 2.804 -3.689 1.00 97.69 169 ALA A O 1
ATOM 1344 N N . TYR A 1 170 ? 7.022 1.303 -4.954 1.00 97.31 170 TYR A N 1
ATOM 1345 C CA . TYR A 1 170 ? 7.122 0.273 -3.917 1.00 97.31 170 TYR A CA 1
ATOM 1346 C C . TYR A 1 170 ? 8.001 0.723 -2.755 1.00 97.31 170 TYR A C 1
ATOM 1348 O O . TYR A 1 170 ? 7.627 0.508 -1.597 1.00 97.31 170 TYR A O 1
ATOM 1356 N N . PHE A 1 171 ? 9.107 1.413 -3.044 1.00 98.25 171 PHE A N 1
ATOM 1357 C CA . PHE A 1 171 ? 9.930 2.059 -2.031 1.00 98.25 171 PHE A CA 1
ATOM 1358 C C . PHE A 1 171 ? 9.106 3.059 -1.216 1.00 98.25 171 PHE A C 1
ATOM 1360 O O . PHE A 1 171 ? 9.051 2.975 0.010 1.00 98.25 171 PHE A O 1
ATOM 1367 N N . GLY A 1 172 ? 8.417 3.981 -1.895 1.00 98.44 172 GLY A N 1
ATOM 1368 C CA . GLY A 1 172 ? 7.616 5.018 -1.254 1.00 98.44 172 GLY A CA 1
ATOM 1369 C C . GLY A 1 172 ? 6.496 4.442 -0.391 1.00 98.44 172 GLY A C 1
ATOM 1370 O O . GLY A 1 172 ? 6.315 4.858 0.751 1.00 98.44 172 GLY A O 1
ATOM 1371 N N . VAL A 1 173 ? 5.771 3.442 -0.887 1.00 98.19 173 VAL A N 1
ATOM 1372 C CA . VAL A 1 173 ? 4.688 2.799 -0.133 1.00 98.19 173 VAL A CA 1
ATOM 1373 C C . VAL A 1 173 ? 5.224 2.061 1.095 1.00 98.19 173 VAL A C 1
ATOM 1375 O O . VAL A 1 173 ? 4.686 2.227 2.191 1.00 98.19 173 VAL A O 1
ATOM 1378 N N . THR A 1 174 ? 6.300 1.290 0.931 1.00 98.06 174 THR A N 1
ATOM 1379 C CA . THR A 1 174 ? 6.835 0.407 1.979 1.00 98.06 174 THR A CA 1
ATOM 1380 C C . THR A 1 174 ? 7.621 1.171 3.040 1.00 98.06 174 THR A C 1
ATOM 1382 O O . THR A 1 174 ? 7.440 0.931 4.230 1.00 98.06 174 THR A O 1
ATOM 1385 N N . PHE A 1 175 ? 8.488 2.096 2.628 1.00 98.06 175 PHE A N 1
ATOM 1386 C CA . PHE A 1 175 ? 9.456 2.743 3.514 1.00 98.06 175 PHE A CA 1
ATOM 1387 C C . PHE A 1 175 ? 9.080 4.176 3.898 1.00 98.06 175 PHE A C 1
ATOM 1389 O O . PHE A 1 175 ? 9.679 4.716 4.825 1.00 98.06 175 PHE A O 1
ATOM 1396 N N . LEU A 1 176 ? 8.079 4.790 3.251 1.00 98.44 176 LEU A N 1
ATOM 1397 C CA . LEU A 1 176 ? 7.605 6.133 3.607 1.00 98.44 176 LEU A CA 1
ATOM 1398 C C . LEU A 1 176 ? 6.149 6.113 4.080 1.00 98.44 176 LEU A C 1
ATOM 1400 O O . LEU A 1 176 ? 5.874 6.441 5.234 1.00 98.44 176 LEU A O 1
ATOM 1404 N N . LEU A 1 177 ? 5.206 5.705 3.225 1.00 98.50 177 LEU A N 1
ATOM 1405 C CA . LEU A 1 177 ? 3.776 5.785 3.540 1.00 98.50 177 LEU A CA 1
ATOM 1406 C C . LEU A 1 177 ? 3.379 4.850 4.680 1.00 98.50 177 LEU A C 1
ATOM 1408 O O . LEU A 1 177 ? 2.647 5.274 5.574 1.00 98.50 177 LEU A O 1
ATOM 1412 N N . ALA A 1 178 ? 3.873 3.610 4.686 1.00 98.19 178 ALA A N 1
ATOM 1413 C CA . ALA A 1 178 ? 3.566 2.668 5.754 1.00 98.19 178 ALA A CA 1
ATOM 1414 C C . ALA A 1 178 ? 4.094 3.138 7.127 1.00 98.19 178 ALA A C 1
ATOM 1416 O O . ALA A 1 178 ? 3.279 3.263 8.045 1.00 98.19 178 ALA A O 1
ATOM 1417 N N . PRO A 1 179 ? 5.377 3.520 7.294 1.00 98.44 179 PRO A N 1
ATOM 1418 C CA . PRO A 1 179 ? 5.855 4.121 8.539 1.00 98.44 179 PRO A CA 1
ATOM 1419 C C . PRO A 1 179 ? 5.087 5.383 8.940 1.00 98.44 179 PRO A C 1
ATOM 1421 O O . PRO A 1 179 ? 4.720 5.531 10.107 1.00 98.44 179 PRO A O 1
ATOM 1424 N N . LEU A 1 180 ? 4.769 6.270 7.989 1.00 98.38 180 LEU A N 1
ATOM 1425 C CA . LEU A 1 180 ? 3.956 7.456 8.267 1.00 98.38 180 LEU A CA 1
ATOM 1426 C C . LEU A 1 180 ? 2.561 7.086 8.786 1.00 98.38 180 LEU A C 1
ATOM 1428 O O . LEU A 1 180 ? 2.092 7.713 9.739 1.00 98.38 180 LEU A O 1
ATOM 1432 N N . ALA A 1 181 ? 1.905 6.069 8.220 1.00 98.25 181 ALA A N 1
ATOM 1433 C CA . ALA A 1 181 ? 0.617 5.570 8.703 1.00 98.25 181 ALA A CA 1
ATOM 1434 C C . ALA A 1 181 ? 0.715 5.021 10.130 1.00 98.25 181 ALA A C 1
ATOM 1436 O O . ALA A 1 181 ? -0.117 5.373 10.964 1.00 98.25 181 ALA A O 1
ATOM 1437 N N . ILE A 1 182 ? 1.755 4.235 10.429 1.00 97.94 182 ILE A N 1
ATOM 1438 C CA . ILE A 1 182 ? 1.990 3.650 11.759 1.00 97.94 182 ILE A CA 1
ATOM 1439 C C . ILE A 1 182 ? 2.206 4.751 12.798 1.00 97.94 182 ILE A C 1
ATOM 1441 O O . ILE A 1 182 ? 1.529 4.782 13.825 1.00 97.94 182 ILE A O 1
ATOM 1445 N N . LEU A 1 183 ? 3.118 5.688 12.528 1.00 97.31 183 LEU A N 1
ATOM 1446 C CA . LEU A 1 183 ? 3.471 6.759 13.463 1.00 97.31 183 LEU A CA 1
ATOM 1447 C C . LEU A 1 183 ? 2.292 7.705 13.710 1.00 97.31 183 LEU A C 1
ATOM 1449 O O . LEU A 1 183 ? 1.978 8.048 14.854 1.00 97.31 183 LEU A O 1
ATOM 1453 N N . SER A 1 184 ? 1.602 8.105 12.641 1.00 97.62 184 SER A N 1
ATOM 1454 C CA . SER A 1 184 ? 0.423 8.960 12.762 1.00 97.62 184 SER A CA 1
ATOM 1455 C C . SER A 1 184 ? -0.755 8.229 13.419 1.00 97.62 184 SER A C 1
ATOM 1457 O O . SER A 1 184 ? -1.444 8.820 14.250 1.00 97.62 184 SER A O 1
ATOM 1459 N N . GLY A 1 185 ? -0.946 6.937 13.139 1.00 96.31 185 GLY A N 1
ATOM 1460 C CA . GLY A 1 185 ? -1.945 6.086 13.786 1.00 96.31 185 GLY A CA 1
ATOM 1461 C C . GLY A 1 185 ? -1.689 5.935 15.284 1.00 96.31 185 GLY A C 1
ATOM 1462 O O . GLY A 1 185 ? -2.591 6.178 16.086 1.00 96.31 185 GLY A O 1
ATOM 1463 N N . LEU A 1 186 ? -0.442 5.658 15.687 1.00 95.06 186 LEU A N 1
ATOM 1464 C CA . LEU A 1 186 ? -0.036 5.563 17.092 1.00 95.06 186 LEU A CA 1
ATOM 1465 C C . LEU A 1 186 ? -0.381 6.843 17.859 1.00 95.06 186 LEU A C 1
ATOM 1467 O O . LEU A 1 186 ? -0.968 6.766 18.940 1.00 95.06 186 LEU A O 1
ATOM 1471 N N . ARG A 1 187 ? -0.106 8.015 17.272 1.00 95.06 187 ARG A N 1
ATOM 1472 C CA . ARG A 1 187 ? -0.448 9.318 17.860 1.00 95.06 187 ARG A CA 1
ATOM 1473 C C . ARG A 1 187 ? -1.950 9.541 18.032 1.00 95.06 187 ARG A C 1
ATOM 1475 O O . ARG A 1 187 ? -2.367 10.204 18.985 1.00 95.06 187 ARG A O 1
ATOM 1482 N N . LEU A 1 188 ? -2.762 9.055 17.098 1.00 94.25 188 LEU A N 1
ATOM 1483 C CA . LEU A 1 188 ? -4.223 9.195 17.134 1.00 94.25 188 LEU A CA 1
ATOM 1484 C C . LEU A 1 188 ? -4.898 8.098 17.966 1.00 94.25 188 LEU A C 1
ATOM 1486 O O . LEU A 1 188 ? -6.080 8.213 18.305 1.00 94.25 188 LEU A O 1
ATOM 1490 N N . SER A 1 189 ? -4.156 7.040 18.285 1.00 92.06 189 SER A N 1
ATOM 1491 C CA . SER A 1 189 ? -4.641 5.902 19.042 1.00 92.06 189 SER A CA 1
ATOM 1492 C C . SER A 1 189 ? -4.884 6.246 20.513 1.00 92.06 189 SER A C 1
ATOM 1494 O O . SER A 1 189 ? -4.426 7.242 21.074 1.00 92.06 189 SER A O 1
ATOM 1496 N N . ARG A 1 190 ? -5.599 5.345 21.182 1.00 88.50 190 ARG A N 1
ATOM 1497 C CA . ARG A 1 190 ? -5.893 5.425 22.619 1.00 88.50 190 ARG A CA 1
ATOM 1498 C C . ARG A 1 190 ? -4.708 5.025 23.497 1.00 88.50 190 ARG A C 1
ATOM 1500 O O . ARG A 1 190 ? -4.793 5.214 24.706 1.00 88.50 190 ARG A O 1
ATOM 1507 N N . ALA A 1 191 ? -3.661 4.471 22.888 1.00 87.31 191 ALA A N 1
ATOM 1508 C CA . ALA A 1 191 ? -2.406 4.128 23.537 1.00 87.31 191 ALA A CA 1
ATOM 1509 C C . ALA A 1 191 ? -1.491 5.347 23.732 1.00 87.31 191 ALA A C 1
ATOM 1511 O O . ALA A 1 191 ? -0.540 5.269 24.502 1.00 87.31 191 ALA A O 1
ATOM 1512 N N . TRP A 1 192 ? -1.771 6.472 23.062 1.00 91.19 192 TRP A N 1
ATOM 1513 C CA . TRP A 1 192 ? -0.975 7.685 23.213 1.00 91.19 192 TRP A CA 1
ATOM 1514 C C . TRP A 1 192 ? -1.207 8.361 24.582 1.00 91.19 192 TRP A C 1
ATOM 1516 O O . TRP A 1 192 ? -2.370 8.553 24.964 1.00 91.19 192 TRP A O 1
ATOM 1526 N N . PRO A 1 193 ? -0.142 8.762 25.307 1.00 90.56 193 PRO A N 1
ATOM 1527 C CA . PRO A 1 193 ? -0.256 9.413 26.612 1.00 90.56 193 PRO A CA 1
ATOM 1528 C C . PRO A 1 193 ? -0.883 10.809 26.509 1.00 90.56 193 PRO A C 1
ATOM 1530 O O . PRO A 1 193 ? -0.455 11.665 25.729 1.00 90.56 193 PRO A O 1
ATOM 1533 N N . LEU A 1 194 ? -1.903 11.069 27.328 1.00 84.81 194 LEU A N 1
ATOM 1534 C CA . LEU A 1 194 ? -2.534 12.395 27.414 1.00 84.81 194 LEU A CA 1
ATOM 1535 C C . LEU A 1 194 ? -1.812 13.325 28.396 1.00 84.81 194 LEU A C 1
ATOM 1537 O O . LEU A 1 194 ? -1.795 14.538 28.206 1.00 84.81 194 LEU A O 1
ATOM 1541 N N . ASP A 1 195 ? -1.175 12.746 29.403 1.00 86.31 195 ASP A N 1
ATOM 1542 C CA . ASP A 1 195 ? -0.458 13.373 30.512 1.00 86.31 195 ASP A CA 1
ATOM 1543 C C . ASP A 1 195 ? 1.009 13.713 30.185 1.00 86.31 195 ASP A C 1
ATOM 1545 O O . ASP A 1 195 ? 1.816 13.972 31.073 1.00 86.31 195 ASP A O 1
ATOM 1549 N N . ALA A 1 196 ? 1.362 13.773 28.898 1.00 89.00 196 ALA A N 1
ATOM 1550 C CA . ALA A 1 196 ? 2.699 14.115 28.416 1.00 89.00 196 ALA A CA 1
ATOM 1551 C C . ALA A 1 196 ? 2.702 15.472 27.673 1.00 89.00 196 ALA A C 1
ATOM 1553 O O . ALA A 1 196 ? 2.738 15.507 26.438 1.00 89.00 196 ALA A O 1
ATOM 1554 N N . PRO A 1 197 ? 2.676 16.623 28.378 1.00 89.75 197 PRO A N 1
ATOM 1555 C CA . PRO A 1 197 ? 2.471 17.940 27.762 1.00 89.75 197 PRO A CA 1
ATOM 1556 C C . PRO A 1 197 ? 3.582 18.343 26.785 1.00 89.75 197 PRO A C 1
ATOM 1558 O O . PRO A 1 197 ? 3.298 18.945 25.750 1.00 89.75 197 PRO A O 1
ATOM 1561 N N . ARG A 1 198 ? 4.844 17.983 27.070 1.00 92.38 198 ARG A N 1
ATOM 1562 C CA . ARG A 1 198 ? 5.967 18.223 26.147 1.00 92.38 198 ARG A CA 1
ATOM 1563 C C . ARG A 1 198 ? 5.768 17.454 24.841 1.00 92.38 198 ARG A C 1
ATOM 1565 O O . ARG A 1 198 ? 5.798 18.052 23.773 1.00 92.38 198 ARG A O 1
ATOM 1572 N N . LEU A 1 199 ? 5.497 16.154 24.933 1.00 91.06 199 LEU A N 1
ATOM 1573 C CA . LEU A 1 199 ? 5.290 15.286 23.774 1.00 91.06 199 LEU A CA 1
ATOM 1574 C C . LEU A 1 199 ? 4.084 15.737 22.930 1.00 91.06 199 LEU A C 1
ATOM 1576 O O . LEU A 1 199 ? 4.179 15.840 21.709 1.00 91.06 199 LEU A O 1
ATOM 1580 N N . ASN A 1 200 ? 2.973 16.086 23.583 1.00 92.06 200 ASN A N 1
ATOM 1581 C CA . ASN A 1 200 ? 1.749 16.542 22.919 1.00 92.06 200 ASN A CA 1
ATOM 1582 C C . ASN A 1 200 ? 1.897 17.905 22.228 1.00 92.06 200 ASN A C 1
ATOM 1584 O O . ASN A 1 200 ? 1.160 18.181 21.280 1.00 92.06 200 ASN A O 1
ATOM 1588 N N . ARG A 1 201 ? 2.858 18.730 22.664 1.00 92.12 201 ARG A N 1
ATOM 1589 C CA . ARG A 1 201 ? 3.229 19.982 21.996 1.00 92.12 201 ARG A CA 1
ATOM 1590 C C . ARG A 1 201 ? 4.054 19.738 20.730 1.00 92.12 201 ARG A C 1
ATOM 1592 O O . ARG A 1 201 ? 3.775 20.368 19.718 1.00 92.12 201 ARG A O 1
ATOM 1599 N N . TRP A 1 202 ? 5.030 18.828 20.780 1.00 93.06 202 TRP A N 1
ATOM 1600 C CA . TRP A 1 202 ? 5.879 18.485 19.628 1.00 93.06 202 TRP A CA 1
ATOM 1601 C C . TRP A 1 202 ? 5.135 17.703 18.545 1.00 93.06 202 TRP A C 1
ATOM 1603 O O . TRP A 1 202 ? 5.418 17.865 17.362 1.00 93.06 202 TRP A O 1
ATOM 1613 N N . VAL A 1 203 ? 4.159 16.881 18.939 1.00 93.12 203 VAL A N 1
ATOM 1614 C CA . VAL A 1 203 ? 3.360 16.062 18.022 1.00 93.12 203 VAL A CA 1
ATOM 1615 C C . VAL A 1 203 ? 1.880 16.464 18.134 1.00 93.12 203 VAL A C 1
ATOM 1617 O O . VAL A 1 203 ? 1.086 15.774 18.785 1.00 93.12 203 VAL A O 1
ATOM 1620 N N . PRO A 1 204 ? 1.478 17.607 17.549 1.00 94.06 204 PRO A N 1
ATOM 1621 C CA . PRO A 1 204 ? 0.112 18.109 17.655 1.00 94.06 204 PRO A CA 1
ATOM 1622 C C . PRO A 1 204 ? -0.889 17.241 16.882 1.00 94.06 204 PRO A C 1
ATOM 1624 O O . PRO A 1 204 ? -0.657 16.820 15.751 1.00 94.06 204 PRO A O 1
ATOM 1627 N N . GLU A 1 205 ? -2.058 17.005 17.479 1.00 94.44 205 GLU A N 1
ATOM 1628 C CA . GLU A 1 205 ? -3.048 16.059 16.947 1.00 94.44 205 GLU A CA 1
ATOM 1629 C C . GLU A 1 205 ? -3.628 16.481 15.590 1.00 94.44 205 GLU A C 1
ATOM 1631 O O . GLU A 1 205 ? -3.788 15.653 14.696 1.00 94.44 205 GLU A O 1
ATOM 1636 N N . LYS A 1 206 ? -3.967 17.766 15.430 1.00 95.44 206 LYS A N 1
ATOM 1637 C CA . LYS A 1 206 ? -4.660 18.283 14.241 1.00 95.44 206 LYS A CA 1
ATOM 1638 C C . LYS A 1 206 ? -3.881 18.032 12.936 1.00 95.44 206 LYS A C 1
ATOM 1640 O O . LYS A 1 206 ? -4.471 17.430 12.035 1.00 95.44 206 LYS A O 1
ATOM 1645 N N . PRO A 1 207 ? -2.601 18.433 12.801 1.00 96.81 207 PRO A N 1
ATOM 1646 C CA . PRO A 1 207 ? -1.837 18.140 11.590 1.00 96.81 207 PRO A CA 1
ATOM 1647 C C . PRO A 1 207 ? -1.559 16.644 11.428 1.00 96.81 207 PRO A C 1
ATOM 1649 O O . PRO A 1 207 ? -1.676 16.142 10.317 1.00 96.81 207 PRO A O 1
ATOM 1652 N N . VAL A 1 208 ? -1.304 15.896 12.507 1.00 97.38 208 VAL A N 1
ATOM 1653 C CA . VAL A 1 208 ? -1.100 14.439 12.411 1.00 97.38 208 VAL A CA 1
ATOM 1654 C C . VAL A 1 208 ? -2.341 13.731 11.877 1.00 97.38 208 VAL A C 1
ATOM 1656 O O . VAL A 1 208 ? -2.241 12.863 11.014 1.00 97.38 208 VAL A O 1
ATOM 1659 N N . ARG A 1 209 ? -3.532 14.139 12.321 1.00 96.69 209 ARG A N 1
ATOM 1660 C CA . ARG A 1 209 ? -4.802 13.647 11.782 1.00 96.69 209 ARG A CA 1
ATOM 1661 C C . ARG A 1 209 ? -4.942 13.965 10.301 1.00 96.69 209 ARG A C 1
ATOM 1663 O O . ARG A 1 209 ? -5.444 13.129 9.555 1.00 96.69 209 ARG A O 1
ATOM 1670 N N . TRP A 1 210 ? -4.546 15.159 9.871 1.00 96.88 210 TRP A N 1
ATOM 1671 C CA . TRP A 1 210 ? -4.557 15.515 8.455 1.00 96.88 210 TRP A CA 1
ATOM 1672 C C . TRP A 1 210 ? -3.609 14.613 7.653 1.00 96.88 210 TRP A C 1
ATOM 1674 O O . TRP A 1 210 ? -4.075 13.972 6.715 1.00 96.88 210 TRP A O 1
ATOM 1684 N N . VAL A 1 211 ? -2.354 14.455 8.092 1.00 97.81 211 VAL A N 1
ATOM 1685 C CA . VAL A 1 211 ? -1.363 13.561 7.465 1.00 97.81 211 VAL A CA 1
ATOM 1686 C C . VAL A 1 211 ? -1.884 12.128 7.378 1.00 97.81 211 VAL A C 1
ATOM 1688 O O . VAL A 1 211 ? -1.890 11.552 6.297 1.00 97.81 211 VAL A O 1
ATOM 1691 N N . HIS A 1 212 ? -2.400 11.571 8.476 1.00 97.75 212 HIS A N 1
ATOM 1692 C CA . HIS A 1 212 ? -2.934 10.206 8.505 1.00 97.75 212 HIS A CA 1
ATOM 1693 C C . HIS A 1 212 ? -4.045 9.998 7.464 1.00 97.75 212 HIS A C 1
ATOM 1695 O O . HIS A 1 212 ? -4.110 8.979 6.782 1.00 97.75 212 HIS A O 1
ATOM 1701 N N . ASN A 1 213 ? -4.909 11.003 7.294 1.00 96.50 213 ASN A N 1
ATOM 1702 C CA . ASN A 1 213 ? -5.965 10.956 6.290 1.00 96.50 213 ASN A CA 1
ATOM 1703 C C . ASN A 1 213 ? -5.435 11.106 4.861 1.00 96.50 213 ASN A C 1
ATOM 1705 O O . ASN A 1 213 ? -5.973 10.469 3.964 1.00 96.50 213 ASN A O 1
ATOM 1709 N N . VAL A 1 214 ? -4.414 11.936 4.635 1.00 97.62 214 VAL A N 1
ATOM 1710 C CA . VAL A 1 214 ? -3.753 12.039 3.326 1.00 97.62 214 VAL A CA 1
ATOM 1711 C C . VAL A 1 214 ? -3.130 10.696 2.952 1.00 97.62 214 VAL A C 1
ATOM 1713 O O . VAL A 1 214 ? -3.365 10.210 1.851 1.00 97.62 214 VAL A O 1
ATOM 1716 N N . VAL A 1 215 ? -2.431 10.048 3.886 1.00 98.25 215 VAL A N 1
ATOM 1717 C CA . VAL A 1 215 ? -1.821 8.727 3.679 1.00 98.25 215 VAL A CA 1
ATOM 1718 C C . VAL A 1 215 ? -2.869 7.667 3.315 1.00 98.25 215 VAL A C 1
ATOM 1720 O O . VAL A 1 215 ? -2.641 6.901 2.384 1.00 98.25 215 VAL A O 1
ATOM 1723 N N . LEU A 1 216 ? -4.051 7.669 3.949 1.00 97.44 216 LEU A N 1
ATOM 1724 C CA . LEU A 1 216 ? -5.171 6.802 3.547 1.00 97.44 216 LEU A CA 1
ATOM 1725 C C . LEU A 1 216 ? -5.537 6.974 2.062 1.00 97.44 216 LEU A C 1
ATOM 1727 O O . LEU A 1 216 ? -5.729 5.986 1.355 1.00 97.44 216 LEU A O 1
ATOM 1731 N N . PHE A 1 217 ? -5.650 8.216 1.583 1.00 96.69 217 PHE A N 1
ATOM 1732 C CA . PHE A 1 217 ? -5.995 8.473 0.183 1.00 96.69 217 PHE A CA 1
ATOM 1733 C C . PHE A 1 217 ? -4.852 8.141 -0.780 1.00 96.69 217 PHE A C 1
ATOM 1735 O O . PHE A 1 217 ? -5.125 7.675 -1.882 1.00 96.69 217 PHE A O 1
ATOM 1742 N N . LEU A 1 218 ? -3.594 8.310 -0.364 1.00 97.75 218 LEU A N 1
ATOM 1743 C CA . LEU A 1 218 ? -2.437 7.869 -1.147 1.00 97.75 218 LEU A CA 1
ATOM 1744 C C . LEU A 1 218 ? -2.389 6.342 -1.275 1.00 97.75 218 LEU A C 1
ATOM 1746 O O . LEU A 1 218 ? -2.152 5.845 -2.370 1.00 97.75 218 LEU A O 1
ATOM 1750 N N . PHE A 1 219 ? -2.692 5.594 -0.207 1.00 98.00 219 PHE A N 1
ATOM 1751 C CA . PHE A 1 219 ? -2.841 4.137 -0.291 1.00 98.00 219 PHE A CA 1
ATOM 1752 C C . PHE A 1 219 ? -3.967 3.729 -1.240 1.00 98.00 219 PHE A C 1
ATOM 1754 O O . PHE A 1 219 ? -3.772 2.838 -2.059 1.00 98.00 219 PHE A O 1
ATOM 1761 N N . LEU A 1 220 ? -5.129 4.386 -1.167 1.00 97.00 220 LEU A N 1
ATOM 1762 C CA . LEU A 1 220 ? -6.237 4.127 -2.093 1.00 97.00 220 LEU A CA 1
ATOM 1763 C C . LEU A 1 220 ? -5.835 4.383 -3.551 1.00 97.00 220 LEU A C 1
ATOM 1765 O O . LEU A 1 220 ? -6.096 3.540 -4.404 1.00 97.00 220 LEU A O 1
ATOM 1769 N N . ALA A 1 221 ? -5.180 5.515 -3.827 1.00 95.94 221 ALA A N 1
ATOM 1770 C CA . ALA A 1 221 ? -4.700 5.847 -5.165 1.00 95.94 221 ALA A CA 1
ATOM 1771 C C . ALA A 1 221 ? -3.668 4.826 -5.665 1.00 95.94 221 ALA A C 1
ATOM 1773 O O . ALA A 1 221 ? -3.784 4.347 -6.790 1.00 95.94 221 ALA A O 1
ATOM 1774 N N . PHE A 1 222 ? -2.708 4.449 -4.814 1.00 97.44 222 PHE A N 1
ATOM 1775 C CA . PHE A 1 222 ? -1.726 3.417 -5.132 1.00 97.44 222 PHE A CA 1
ATOM 1776 C C . PHE A 1 222 ? -2.395 2.081 -5.453 1.00 97.44 222 PHE A C 1
ATOM 1778 O O . PHE A 1 222 ? -2.068 1.498 -6.474 1.00 97.44 222 PHE A O 1
ATOM 1785 N N . ILE A 1 223 ? -3.346 1.613 -4.634 1.00 97.06 223 ILE A N 1
ATOM 1786 C CA . ILE A 1 223 ? -4.042 0.335 -4.860 1.00 97.06 223 ILE A CA 1
ATOM 1787 C C . ILE A 1 223 ? -4.753 0.333 -6.213 1.00 97.06 223 ILE A C 1
ATOM 1789 O O . ILE A 1 223 ? -4.623 -0.640 -6.948 1.00 97.06 223 ILE A O 1
ATOM 1793 N N . VAL A 1 224 ? -5.476 1.408 -6.548 1.00 95.81 224 VAL A N 1
ATOM 1794 C CA . VAL A 1 224 ? -6.183 1.516 -7.834 1.00 95.81 224 VAL A CA 1
ATOM 1795 C C . VAL A 1 224 ? -5.191 1.437 -8.992 1.00 95.81 224 VAL A C 1
ATOM 1797 O O . VAL A 1 224 ? -5.279 0.520 -9.800 1.00 95.81 224 VAL A O 1
ATOM 1800 N N . VAL A 1 225 ? -4.187 2.321 -9.017 1.00 94.44 225 VAL A N 1
ATOM 1801 C CA . VAL A 1 225 ? -3.188 2.356 -10.099 1.00 94.44 225 VAL A CA 1
ATOM 1802 C C . VAL A 1 225 ? -2.416 1.038 -10.193 1.00 94.44 225 VAL A C 1
ATOM 1804 O O . VAL A 1 225 ? -2.203 0.521 -11.283 1.00 94.44 225 VAL A O 1
ATOM 1807 N N . HIS A 1 226 ? -2.006 0.470 -9.061 1.00 95.38 226 HIS A N 1
ATOM 1808 C CA . HIS A 1 226 ? -1.253 -0.779 -9.009 1.00 95.38 226 HIS A CA 1
ATOM 1809 C C . HIS A 1 226 ? -2.051 -1.954 -9.587 1.00 95.38 226 HIS A C 1
ATOM 1811 O O . HIS A 1 226 ? -1.527 -2.693 -10.418 1.00 95.38 226 HIS A O 1
ATOM 1817 N N . VAL A 1 227 ? -3.313 -2.115 -9.177 1.00 95.38 227 VAL A N 1
ATOM 1818 C CA . VAL A 1 227 ? -4.174 -3.195 -9.678 1.00 95.38 227 VAL A CA 1
ATOM 1819 C C . VAL A 1 227 ? -4.487 -2.996 -11.158 1.00 95.38 227 VAL A C 1
ATOM 1821 O O . VAL A 1 227 ? -4.414 -3.962 -11.914 1.00 95.38 227 VAL A O 1
ATOM 1824 N N . ASP A 1 228 ? -4.766 -1.766 -11.592 1.00 92.19 228 ASP A N 1
ATOM 1825 C CA . ASP A 1 228 ? -5.000 -1.470 -13.006 1.00 92.19 228 ASP A CA 1
ATOM 1826 C C . ASP A 1 228 ? -3.778 -1.865 -13.848 1.00 92.19 228 ASP A C 1
ATOM 1828 O O . ASP A 1 228 ? -3.909 -2.613 -14.817 1.00 92.19 228 ASP A O 1
ATOM 1832 N N . LEU A 1 229 ? -2.570 -1.457 -13.443 1.00 92.50 229 LEU A N 1
ATOM 1833 C CA . LEU A 1 229 ? -1.345 -1.818 -14.159 1.00 92.50 229 LEU A CA 1
ATOM 1834 C C . LEU A 1 229 ? -1.135 -3.333 -14.216 1.00 92.50 229 LEU A C 1
ATOM 1836 O O . LEU A 1 229 ? -0.835 -3.850 -15.285 1.00 92.50 229 LEU A O 1
ATOM 1840 N N . VAL A 1 230 ? -1.366 -4.064 -13.121 1.00 92.94 230 VAL A N 1
ATOM 1841 C CA . VAL A 1 230 ? -1.297 -5.537 -13.123 1.00 92.94 230 VAL A CA 1
ATOM 1842 C C . VAL A 1 230 ? -2.198 -6.139 -14.203 1.00 92.94 230 VAL A C 1
ATOM 1844 O O . VAL A 1 230 ? -1.783 -7.080 -14.885 1.00 92.94 230 VAL A O 1
ATOM 1847 N N . LEU A 1 231 ? -3.421 -5.623 -14.348 1.00 91.69 231 LEU A N 1
ATOM 1848 C CA . LEU A 1 231 ? -4.412 -6.149 -15.284 1.00 91.69 231 LEU A CA 1
ATOM 1849 C C . LEU A 1 231 ? -4.103 -5.760 -16.737 1.00 91.69 231 LEU A C 1
ATOM 1851 O O . LEU A 1 231 ? -4.302 -6.576 -17.639 1.00 91.69 231 LEU A O 1
ATOM 1855 N N . PHE A 1 232 ? -3.580 -4.555 -16.970 1.00 90.25 232 PHE A N 1
ATOM 1856 C CA . PHE A 1 232 ? -3.349 -4.026 -18.316 1.00 90.25 232 PHE A CA 1
ATOM 1857 C C . PHE A 1 232 ? -1.957 -4.321 -18.899 1.00 90.25 232 PHE A C 1
ATOM 1859 O O . PHE A 1 232 ? -1.804 -4.242 -20.115 1.00 90.25 232 PHE A O 1
ATOM 1866 N N . THR A 1 233 ? -0.961 -4.731 -18.100 1.00 89.06 233 THR A N 1
ATOM 1867 C CA . THR A 1 233 ? 0.407 -5.044 -18.584 1.00 89.06 233 THR A CA 1
ATOM 1868 C C . THR A 1 233 ? 0.713 -6.543 -18.695 1.00 89.06 233 THR A C 1
ATOM 1870 O O . THR A 1 233 ? 1.871 -6.954 -18.693 1.00 89.06 233 THR A O 1
ATOM 1873 N N . GLY A 1 234 ? -0.321 -7.381 -18.809 1.00 89.12 234 GLY A N 1
ATOM 1874 C CA . GLY A 1 234 ? -0.176 -8.836 -18.943 1.00 89.12 234 GLY A CA 1
ATOM 1875 C C . GLY A 1 234 ? -0.685 -9.605 -17.725 1.00 89.12 234 GLY A C 1
ATOM 1876 O O . GLY A 1 234 ? 0.071 -10.332 -17.078 1.00 89.12 234 GLY A O 1
ATOM 1877 N N . ALA A 1 235 ? -1.988 -9.479 -17.446 1.00 92.62 235 ALA A N 1
ATOM 1878 C CA . ALA A 1 235 ? -2.655 -10.020 -16.258 1.00 92.62 235 ALA A CA 1
ATOM 1879 C C . ALA A 1 235 ? -2.274 -11.465 -15.904 1.00 92.62 235 ALA A C 1
ATOM 1881 O O . ALA A 1 235 ? -1.927 -11.735 -14.760 1.00 92.62 235 ALA A O 1
ATOM 1882 N N . VAL A 1 236 ? -2.321 -12.402 -16.859 1.00 94.75 236 VAL A N 1
ATOM 1883 C CA . VAL A 1 236 ? -2.057 -13.830 -16.587 1.00 94.75 236 VAL A CA 1
ATOM 1884 C C . VAL A 1 236 ? -0.637 -14.042 -16.057 1.00 94.75 236 VAL A C 1
ATOM 1886 O O . VAL A 1 236 ? -0.456 -14.687 -15.024 1.00 94.75 236 VAL A O 1
ATOM 1889 N N . ARG A 1 237 ? 0.364 -13.443 -16.713 1.00 94.06 237 ARG A N 1
ATOM 1890 C CA . ARG A 1 237 ? 1.766 -13.529 -16.285 1.00 94.06 237 ARG A CA 1
ATOM 1891 C C . ARG A 1 237 ? 1.966 -12.850 -14.932 1.00 94.06 237 ARG A C 1
ATOM 1893 O O . ARG A 1 237 ? 2.491 -13.468 -14.012 1.00 94.06 237 ARG A O 1
ATOM 1900 N N . ASN A 1 238 ? 1.471 -11.621 -14.775 1.00 94.12 238 ASN A N 1
ATOM 1901 C CA . ASN A 1 238 ? 1.591 -10.860 -13.528 1.00 94.12 238 ASN A CA 1
ATOM 1902 C C . ASN A 1 238 ? 0.951 -11.598 -12.339 1.00 94.12 238 ASN A C 1
ATOM 1904 O O . ASN A 1 238 ? 1.534 -11.677 -11.257 1.00 94.12 238 ASN A O 1
ATOM 1908 N N . LEU A 1 239 ? -0.230 -12.190 -12.536 1.00 95.38 239 LEU A N 1
ATOM 1909 C CA . LEU A 1 239 ? -0.912 -12.973 -11.506 1.00 95.38 239 LEU A CA 1
ATOM 1910 C C . LEU A 1 239 ? -0.183 -14.287 -11.204 1.00 95.38 239 LEU A C 1
ATOM 1912 O O . LEU A 1 239 ? -0.153 -14.689 -10.044 1.00 95.38 239 LEU A O 1
ATOM 1916 N N . ASN A 1 240 ? 0.452 -14.943 -12.179 1.00 95.50 240 ASN A N 1
ATOM 1917 C CA . ASN A 1 240 ? 1.304 -16.104 -11.894 1.00 95.50 240 ASN A CA 1
ATOM 1918 C C . ASN A 1 240 ? 2.502 -15.739 -11.025 1.00 95.50 240 ASN A C 1
ATOM 1920 O O . ASN A 1 240 ? 2.777 -16.437 -10.048 1.00 95.50 240 ASN A O 1
ATOM 1924 N N . VAL A 1 241 ? 3.158 -14.620 -11.319 1.00 94.06 241 VAL A N 1
ATOM 1925 C CA . VAL A 1 241 ? 4.296 -14.141 -10.532 1.00 94.06 241 VAL A CA 1
ATOM 1926 C C . VAL A 1 241 ? 3.853 -13.840 -9.092 1.00 94.06 241 VAL A C 1
ATOM 1928 O O . VAL A 1 241 ? 4.468 -14.319 -8.137 1.00 94.06 241 VAL A O 1
ATOM 1931 N N . MET A 1 242 ? 2.732 -13.131 -8.921 1.00 93.62 242 MET A N 1
ATOM 1932 C CA . MET A 1 242 ? 2.247 -12.678 -7.609 1.00 93.62 242 MET A CA 1
ATOM 1933 C C . MET A 1 242 ? 1.496 -13.720 -6.778 1.00 93.62 242 MET A C 1
ATOM 1935 O O . MET A 1 242 ? 1.542 -13.651 -5.552 1.00 93.62 242 MET A O 1
ATOM 1939 N N . TYR A 1 243 ? 0.801 -14.681 -7.389 1.00 94.00 243 TYR A N 1
ATOM 1940 C CA . TYR A 1 243 ? -0.031 -15.652 -6.662 1.00 94.00 243 TYR A CA 1
ATOM 1941 C C . TYR A 1 243 ? 0.463 -17.093 -6.757 1.00 94.00 243 TYR A C 1
ATOM 1943 O O . TYR A 1 243 ? 0.248 -17.853 -5.817 1.00 94.00 243 TYR A O 1
ATOM 1951 N N . ALA A 1 244 ? 1.124 -17.472 -7.851 1.00 93.62 244 ALA A N 1
ATOM 1952 C CA . ALA A 1 244 ? 1.598 -18.840 -8.064 1.00 93.62 244 ALA A CA 1
ATOM 1953 C C . 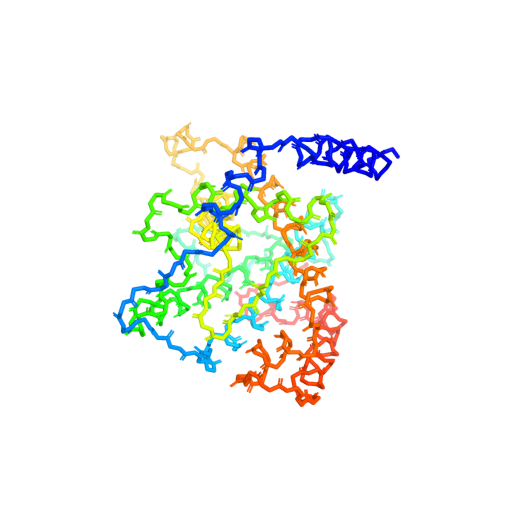ALA A 1 244 ? 3.122 -18.998 -7.919 1.00 93.62 244 ALA A C 1
ATOM 1955 O O . ALA A 1 244 ? 3.602 -20.128 -7.927 1.00 93.62 244 ALA A O 1
ATOM 1956 N N . GLY A 1 245 ? 3.881 -17.901 -7.794 1.00 92.12 245 GLY A N 1
ATOM 1957 C CA . GLY A 1 245 ? 5.344 -17.944 -7.709 1.00 92.12 245 GLY A CA 1
ATOM 1958 C C . GLY A 1 245 ? 5.992 -18.507 -8.978 1.00 92.12 245 GLY A C 1
ATOM 1959 O O . GLY A 1 245 ? 6.963 -19.251 -8.892 1.00 92.12 245 GLY A O 1
ATOM 1960 N N . ASN A 1 246 ? 5.433 -18.193 -10.151 1.00 90.62 246 ASN A N 1
ATOM 1961 C CA . ASN A 1 246 ? 5.852 -18.727 -11.451 1.00 90.62 246 ASN A CA 1
ATOM 1962 C C . ASN A 1 246 ? 5.828 -17.630 -12.535 1.00 90.62 246 ASN A C 1
ATOM 1964 O O . ASN A 1 246 ? 4.925 -16.803 -12.523 1.00 90.62 246 ASN A O 1
ATOM 1968 N N . ASP A 1 247 ? 6.755 -17.651 -13.501 1.00 92.12 247 ASP A N 1
ATOM 1969 C CA . ASP A 1 247 ? 6.819 -16.676 -14.619 1.00 92.12 247 ASP A CA 1
ATOM 1970 C C . ASP A 1 247 ? 6.149 -17.155 -15.923 1.00 92.12 247 ASP A C 1
ATOM 1972 O O .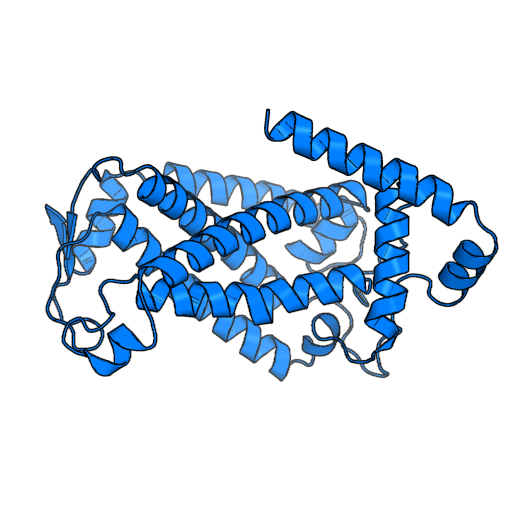 ASP A 1 247 ? 6.250 -16.536 -16.979 1.00 92.12 247 ASP A O 1
ATOM 1976 N N . GLY A 1 248 ? 5.479 -18.306 -15.885 1.00 92.81 248 GLY A N 1
ATOM 1977 C CA . GLY A 1 248 ? 4.797 -18.859 -17.052 1.00 92.81 248 GLY A CA 1
ATOM 1978 C C . GLY A 1 248 ? 3.455 -18.190 -17.373 1.00 92.81 248 GLY A C 1
ATOM 1979 O O . GLY A 1 248 ? 2.993 -17.266 -16.705 1.00 92.81 248 GLY A O 1
ATOM 1980 N N . MET A 1 249 ? 2.772 -18.749 -18.374 1.00 94.81 249 MET A N 1
ATOM 1981 C CA . MET A 1 249 ? 1.444 -18.317 -18.844 1.00 94.81 249 MET A CA 1
ATOM 1982 C C . MET A 1 249 ? 0.308 -19.259 -18.406 1.00 94.81 249 MET A C 1
ATOM 1984 O O . MET A 1 249 ? -0.728 -19.342 -19.060 1.00 94.81 249 MET A O 1
ATOM 1988 N N . SER A 1 250 ? 0.495 -20.012 -17.317 1.00 95.38 250 SER A N 1
ATOM 1989 C CA . SER A 1 250 ? -0.555 -20.890 -16.787 1.00 95.38 250 SER A CA 1
ATOM 1990 C C . SER A 1 250 ? -1.707 -20.085 -16.169 1.00 95.38 250 SER A C 1
ATOM 1992 O O . SER A 1 250 ? -1.567 -18.910 -15.853 1.00 95.38 250 SER A O 1
ATOM 1994 N N . TRP A 1 251 ? -2.865 -20.707 -15.957 1.00 95.81 251 TRP A N 1
ATOM 1995 C CA . TRP A 1 251 ? -4.003 -20.041 -15.303 1.00 95.81 251 TRP A CA 1
ATOM 1996 C C . TRP A 1 251 ? -3.984 -20.156 -13.775 1.00 95.81 251 TRP A C 1
ATOM 1998 O O . TRP A 1 251 ? -4.884 -19.651 -13.106 1.00 95.81 251 TRP A O 1
ATOM 2008 N N . LEU A 1 252 ? -2.971 -20.815 -13.202 1.00 96.38 252 LEU A N 1
ATOM 2009 C CA . LEU A 1 252 ? -2.929 -21.126 -11.774 1.00 96.38 252 LEU A CA 1
ATOM 2010 C C . LEU A 1 252 ? -2.961 -19.856 -10.916 1.00 96.38 252 LEU A C 1
ATOM 2012 O O . LEU A 1 252 ? -3.779 -19.761 -10.003 1.00 96.38 252 LEU A O 1
ATOM 2016 N N . GLY A 1 253 ? -2.135 -18.857 -11.236 1.00 96.12 253 GLY A N 1
ATOM 2017 C CA . GLY A 1 253 ? -2.116 -17.583 -10.518 1.00 96.12 253 GLY A CA 1
ATOM 2018 C C . GLY A 1 253 ? -3.449 -16.847 -10.602 1.00 96.12 253 GLY A C 1
ATOM 2019 O O . GLY A 1 253 ? -3.920 -16.315 -9.601 1.00 96.12 253 GLY A O 1
ATOM 2020 N N . THR A 1 254 ? -4.109 -16.880 -11.761 1.00 96.56 254 THR A N 1
ATOM 2021 C CA . THR A 1 254 ? -5.443 -16.290 -11.943 1.00 96.56 254 THR A CA 1
ATOM 2022 C C . THR A 1 254 ? -6.509 -17.001 -11.108 1.00 96.56 254 THR A C 1
ATOM 2024 O O . THR A 1 254 ? -7.330 -16.337 -10.480 1.00 96.56 254 THR A O 1
ATOM 2027 N N . ILE A 1 255 ? -6.487 -18.334 -11.040 1.00 97.62 255 ILE A N 1
ATOM 2028 C CA . ILE A 1 255 ? -7.424 -19.110 -10.212 1.00 97.62 255 ILE A CA 1
ATOM 2029 C C . ILE A 1 255 ? -7.208 -18.799 -8.727 1.00 97.62 255 ILE A C 1
ATOM 2031 O O . ILE A 1 255 ? -8.173 -18.533 -8.009 1.00 97.62 255 ILE A O 1
ATOM 2035 N N . ILE A 1 256 ? -5.950 -18.771 -8.272 1.00 97.06 256 ILE A N 1
ATOM 2036 C CA . ILE A 1 256 ? -5.610 -18.412 -6.888 1.00 97.06 256 ILE A CA 1
ATOM 2037 C C . ILE A 1 256 ? -6.045 -16.971 -6.591 1.00 97.06 256 ILE A C 1
ATOM 2039 O O . ILE A 1 256 ? -6.595 -16.719 -5.523 1.00 97.06 256 ILE A O 1
ATOM 2043 N N . PHE A 1 257 ? -5.870 -16.035 -7.527 1.00 96.75 257 PHE A N 1
ATOM 2044 C CA . PHE A 1 257 ? -6.355 -14.661 -7.391 1.00 96.75 257 PHE A CA 1
ATOM 2045 C C . PHE A 1 257 ? -7.879 -14.592 -7.234 1.00 96.75 257 PHE A C 1
ATOM 2047 O O . PHE A 1 257 ? -8.374 -13.934 -6.326 1.00 96.75 257 PHE A O 1
ATOM 2054 N N . VAL A 1 258 ? -8.650 -15.306 -8.056 1.00 97.75 258 VAL A N 1
ATOM 2055 C CA . VAL A 1 258 ? -10.117 -15.340 -7.911 1.00 97.75 258 VAL A CA 1
ATOM 2056 C C . VAL A 1 258 ? -10.525 -15.955 -6.568 1.00 97.75 258 VAL A C 1
ATOM 2058 O O . VAL A 1 258 ? -11.406 -15.425 -5.888 1.00 97.75 258 VAL A O 1
ATOM 2061 N N . ALA A 1 259 ? -9.856 -17.028 -6.137 1.00 98.12 259 ALA A N 1
ATOM 2062 C CA . ALA A 1 259 ? -10.081 -17.624 -4.822 1.00 98.12 259 ALA A CA 1
ATOM 2063 C C . ALA A 1 259 ? -9.725 -16.654 -3.678 1.00 98.12 259 ALA A C 1
ATOM 2065 O O . ALA A 1 259 ? -10.445 -16.580 -2.680 1.00 98.12 259 ALA A O 1
ATOM 2066 N N . SER A 1 260 ? -8.656 -15.868 -3.834 1.00 97.56 260 SER A N 1
ATOM 2067 C CA . SER A 1 260 ? -8.247 -14.853 -2.864 1.00 97.56 260 SER A CA 1
ATOM 2068 C C . SER A 1 260 ? -9.292 -13.739 -2.766 1.00 97.56 260 SER A C 1
ATOM 2070 O O . SER A 1 260 ? -9.690 -13.387 -1.658 1.00 97.56 260 SER A O 1
ATOM 2072 N N . LEU A 1 261 ? -9.836 -13.262 -3.893 1.00 97.75 261 LEU A N 1
ATOM 2073 C CA . LEU A 1 261 ? -10.943 -12.299 -3.920 1.00 97.75 261 LEU A CA 1
ATOM 2074 C C . LEU A 1 261 ? -12.198 -12.846 -3.229 1.00 97.75 261 LEU A C 1
ATOM 2076 O O . LEU A 1 261 ? -12.826 -12.132 -2.445 1.00 97.75 261 LEU A O 1
ATOM 2080 N N . ALA A 1 262 ? -12.547 -14.112 -3.473 1.00 98.25 262 ALA A N 1
ATOM 2081 C CA . ALA A 1 262 ? -13.672 -14.763 -2.807 1.00 98.25 262 ALA A CA 1
ATOM 2082 C C . ALA A 1 262 ? -13.459 -14.846 -1.286 1.00 98.25 262 ALA A C 1
ATOM 2084 O O . ALA A 1 262 ? -14.378 -14.558 -0.517 1.00 98.25 262 ALA A O 1
ATOM 2085 N N . LEU A 1 263 ? -12.239 -15.160 -0.836 1.00 98.19 263 LEU A N 1
ATOM 2086 C CA . LEU A 1 263 ? -11.882 -15.170 0.583 1.00 98.19 263 LEU A CA 1
ATOM 2087 C C . LEU A 1 263 ? -11.942 -13.763 1.198 1.00 98.19 263 LEU A C 1
ATOM 2089 O O . LEU A 1 263 ? -12.518 -13.592 2.272 1.00 98.19 263 LEU A O 1
ATOM 2093 N N . LEU A 1 264 ? -11.411 -12.747 0.513 1.00 98.25 264 LEU A N 1
ATOM 2094 C CA . LEU A 1 264 ? -11.489 -11.345 0.937 1.00 98.25 264 LEU A CA 1
ATOM 2095 C C . LEU A 1 264 ? -12.947 -10.889 1.098 1.00 98.25 264 LEU A C 1
ATOM 2097 O O . LEU A 1 264 ? -13.302 -10.301 2.123 1.00 98.25 264 LEU A O 1
ATOM 2101 N N . ALA A 1 265 ? -13.805 -11.207 0.125 1.00 97.88 265 ALA A N 1
ATOM 2102 C CA . ALA A 1 265 ? -15.238 -10.935 0.192 1.00 97.88 265 ALA A CA 1
ATOM 2103 C C . ALA A 1 265 ? -15.904 -11.702 1.347 1.00 97.88 265 ALA A C 1
ATOM 2105 O O . ALA A 1 265 ? -16.665 -11.121 2.123 1.00 97.88 265 ALA A O 1
ATOM 2106 N N . GLY A 1 266 ? -15.569 -12.983 1.519 1.00 98.12 266 GLY A N 1
ATOM 2107 C CA . GLY A 1 266 ? -16.045 -13.809 2.627 1.00 98.12 266 GLY A CA 1
ATOM 2108 C C . GLY A 1 266 ? -15.720 -13.191 3.987 1.00 98.12 266 GLY A C 1
ATOM 2109 O O . GLY A 1 266 ? -16.619 -13.001 4.806 1.00 98.12 266 GLY A O 1
ATOM 2110 N N . VAL A 1 267 ? -14.466 -12.783 4.212 1.00 97.31 267 VAL A N 1
ATOM 2111 C CA . VAL A 1 267 ? -14.048 -12.102 5.451 1.00 97.31 267 VAL A CA 1
ATOM 2112 C C . VAL A 1 267 ? -14.765 -10.762 5.619 1.00 97.31 267 VAL A C 1
ATOM 2114 O O . VAL A 1 267 ? -15.223 -10.435 6.719 1.00 97.31 267 VAL A O 1
ATOM 2117 N N . TRP A 1 268 ? -14.917 -9.989 4.539 1.00 96.25 268 TRP A N 1
ATOM 2118 C CA . TRP A 1 268 ? -15.634 -8.716 4.565 1.00 96.25 268 TRP A CA 1
ATOM 2119 C C . TRP A 1 268 ? -17.065 -8.875 5.089 1.00 96.25 268 TRP A C 1
ATOM 2121 O O . TRP A 1 268 ? -17.459 -8.167 6.026 1.00 96.25 268 TRP A O 1
ATOM 2131 N N . PHE A 1 269 ? -17.831 -9.810 4.522 1.00 96.50 269 PHE A N 1
ATOM 2132 C CA . PHE A 1 269 ? -19.219 -10.050 4.915 1.00 96.50 269 PHE A CA 1
ATOM 2133 C C . PHE A 1 269 ? -19.332 -10.756 6.271 1.00 96.50 269 PHE A C 1
ATOM 2135 O O . PHE A 1 269 ? -20.228 -10.426 7.049 1.00 96.50 269 PHE A O 1
ATOM 2142 N N . ALA A 1 270 ? -18.398 -11.650 6.608 1.00 96.06 270 ALA A N 1
ATOM 2143 C CA . ALA A 1 270 ? -18.379 -12.349 7.892 1.00 96.06 270 ALA A CA 1
ATOM 2144 C C . ALA A 1 270 ? -18.131 -11.410 9.084 1.00 96.06 270 ALA A C 1
ATOM 2146 O O . ALA A 1 270 ? -18.669 -11.638 10.170 1.00 96.06 270 ALA A O 1
ATOM 2147 N N . LEU A 1 271 ? -17.375 -10.318 8.900 1.00 94.56 271 LEU A N 1
ATOM 2148 C CA . LEU A 1 271 ? -17.117 -9.298 9.928 1.00 94.56 271 LEU A CA 1
ATOM 2149 C C . LEU A 1 271 ? -18.327 -8.377 10.177 1.00 94.56 271 LEU A C 1
ATOM 2151 O O . LEU A 1 271 ? -18.237 -7.143 10.134 1.00 94.56 271 LEU A O 1
ATOM 2155 N N . THR A 1 272 ? -19.473 -8.986 10.469 1.00 93.75 272 THR A N 1
ATOM 2156 C CA . THR A 1 272 ? -20.692 -8.325 10.942 1.00 93.75 272 THR A CA 1
ATOM 2157 C C . THR A 1 272 ? -20.484 -7.710 12.334 1.00 93.75 272 THR A C 1
ATOM 2159 O O . THR A 1 272 ? -19.599 -8.146 13.080 1.00 93.75 272 THR A O 1
ATOM 2162 N N . PRO A 1 273 ? -21.318 -6.740 12.761 1.00 92.38 273 PRO A N 1
ATOM 2163 C CA . PRO A 1 273 ? -21.227 -6.179 14.110 1.00 92.38 273 PRO A CA 1
ATOM 2164 C C . PRO A 1 273 ? -21.303 -7.236 15.220 1.00 92.38 273 PRO A C 1
ATOM 2166 O O . PRO A 1 273 ? -20.615 -7.105 16.226 1.00 92.38 273 PRO A O 1
ATOM 2169 N N . GLY A 1 274 ? -22.100 -8.297 15.047 1.00 95.44 274 GLY A N 1
ATOM 2170 C CA . GLY A 1 274 ? -22.196 -9.390 16.020 1.00 95.44 274 GLY A CA 1
ATOM 2171 C C . GLY A 1 274 ? -20.881 -10.157 16.173 1.00 95.44 274 GLY A C 1
ATOM 2172 O O . GLY A 1 274 ? -20.425 -10.380 17.294 1.00 95.44 274 GLY A O 1
ATOM 2173 N N . VAL A 1 275 ? -20.231 -10.492 15.055 1.00 95.81 275 VAL A N 1
ATOM 2174 C CA . VAL A 1 275 ? -18.917 -11.154 15.056 1.00 95.81 275 VAL A CA 1
ATOM 2175 C C . VAL A 1 275 ? -17.851 -10.247 15.665 1.00 95.81 275 VAL A C 1
ATOM 2177 O O . VAL A 1 275 ? -17.103 -10.690 16.534 1.00 95.81 275 VAL A O 1
ATOM 2180 N N . GLN A 1 276 ? -17.833 -8.961 15.306 1.00 95.69 276 GLN A N 1
ATOM 2181 C CA . GLN A 1 276 ? -16.901 -7.996 15.897 1.00 95.69 276 GLN A CA 1
ATOM 2182 C C . GLN A 1 276 ? -17.059 -7.906 17.422 1.00 95.69 276 GLN A C 1
ATOM 2184 O O . GLN A 1 276 ? -16.060 -7.938 18.133 1.00 95.69 276 GLN A O 1
ATOM 2189 N N . LYS A 1 277 ? -18.296 -7.858 17.944 1.00 95.81 277 LYS A N 1
ATOM 2190 C CA . LYS A 1 277 ? -18.566 -7.863 19.395 1.00 95.81 277 LYS A CA 1
ATOM 2191 C C . LYS A 1 277 ? -18.039 -9.135 20.067 1.00 95.81 277 LYS A C 1
ATOM 2193 O O . LYS A 1 277 ? -17.400 -9.038 21.111 1.00 95.81 277 LYS A O 1
ATOM 2198 N N . ARG A 1 278 ? -18.267 -10.311 19.467 1.00 96.12 278 ARG A N 1
ATOM 2199 C CA . ARG A 1 278 ? -17.755 -11.595 19.985 1.00 96.12 278 ARG A CA 1
ATOM 2200 C C . ARG A 1 278 ? -16.229 -11.599 20.052 1.00 96.12 278 ARG A C 1
ATOM 2202 O O . ARG A 1 278 ? -15.680 -11.877 21.112 1.00 96.12 278 ARG A O 1
ATOM 2209 N N . LEU A 1 279 ? -15.550 -11.211 18.974 1.00 95.75 279 LEU A N 1
ATOM 2210 C CA . LEU A 1 279 ? -14.086 -11.137 18.945 1.00 95.75 279 LEU A CA 1
ATOM 2211 C C . LEU A 1 279 ? -13.546 -10.117 19.958 1.00 95.75 279 LEU A C 1
ATOM 2213 O O . LEU A 1 279 ? -12.628 -10.415 20.719 1.00 95.75 279 LEU A O 1
ATOM 2217 N N . ALA A 1 280 ? -14.157 -8.935 20.036 1.00 95.50 280 ALA A N 1
ATOM 2218 C CA . ALA A 1 280 ? -13.758 -7.893 20.976 1.00 95.50 280 ALA A CA 1
ATOM 2219 C C . ALA A 1 280 ? -13.942 -8.315 22.441 1.00 95.50 280 ALA A C 1
ATOM 2221 O O . ALA A 1 280 ? -13.124 -7.965 23.296 1.00 95.50 280 ALA A O 1
ATOM 2222 N N . SER A 1 281 ? -14.961 -9.127 22.738 1.00 95.62 281 SER A N 1
ATOM 2223 C CA . SER A 1 281 ? -15.199 -9.653 24.087 1.00 95.62 281 SER A CA 1
ATOM 2224 C C . SER A 1 281 ? -14.062 -10.534 24.612 1.00 95.62 281 SER A C 1
ATOM 2226 O O . SER A 1 281 ? -13.893 -10.632 25.825 1.00 95.62 281 SER A O 1
ATOM 2228 N N . LEU A 1 282 ? -13.224 -11.106 23.736 1.00 94.44 282 LEU A N 1
ATOM 2229 C CA . LEU A 1 282 ? -12.061 -11.908 24.136 1.00 94.44 282 LEU A CA 1
ATOM 2230 C C . LEU A 1 282 ? -10.994 -11.066 24.855 1.00 94.44 282 LEU A C 1
ATOM 2232 O O . LEU A 1 282 ? -10.284 -11.566 25.724 1.00 94.44 282 LEU A O 1
ATOM 2236 N N . THR A 1 283 ? -10.902 -9.775 24.525 1.00 91.69 283 THR A N 1
ATOM 2237 C CA . THR A 1 283 ? -9.820 -8.877 24.972 1.00 91.69 283 THR A CA 1
ATOM 2238 C C . THR A 1 283 ? -10.300 -7.723 25.863 1.00 91.69 283 THR A C 1
ATOM 2240 O O . THR A 1 283 ? -9.492 -6.992 26.441 1.00 91.69 283 THR A O 1
ATOM 2243 N N . GLY A 1 284 ? -11.615 -7.561 26.022 1.00 93.38 284 GLY A N 1
ATOM 2244 C CA . GLY A 1 284 ? -12.233 -6.434 26.722 1.00 93.38 284 GLY A CA 1
ATOM 2245 C C . GLY A 1 284 ? -13.681 -6.686 27.110 1.00 93.38 284 GLY A C 1
ATOM 2246 O O . GLY A 1 284 ? -14.218 -7.773 26.905 1.00 93.38 284 GLY A O 1
ATOM 2247 N N . THR A 1 285 ? -14.311 -5.665 27.677 1.00 94.69 285 THR A N 1
ATOM 2248 C CA . THR A 1 285 ? -15.756 -5.616 27.909 1.00 94.69 285 THR A CA 1
ATOM 2249 C C . THR A 1 285 ? -16.432 -4.877 26.757 1.00 94.69 285 THR A C 1
ATOM 2251 O O . THR A 1 285 ? -15.896 -3.893 26.245 1.00 94.69 285 THR A O 1
ATOM 2254 N N . VAL A 1 286 ? -17.597 -5.363 26.321 1.00 95.00 286 VAL A N 1
ATOM 2255 C CA . VAL A 1 286 ? -18.360 -4.802 25.195 1.00 95.00 286 VAL A CA 1
ATOM 2256 C C . VAL A 1 286 ? -19.699 -4.272 25.706 1.00 95.00 286 VAL A C 1
ATOM 2258 O O . VAL A 1 286 ? -20.368 -4.955 26.475 1.00 95.00 286 VAL A O 1
ATOM 2261 N N . SER A 1 287 ? -20.068 -3.057 25.288 1.00 91.19 287 SER A N 1
ATOM 2262 C CA . SER A 1 287 ? -21.298 -2.333 25.677 1.00 91.19 287 SER A CA 1
ATOM 2263 C C . SER A 1 287 ? -21.951 -1.624 24.500 1.00 91.19 287 SER A C 1
ATOM 2265 O O . SER A 1 287 ? -21.223 -1.309 23.530 1.00 91.19 287 SER A O 1
#

Secondary structure (DSSP, 8-state):
-HHHHHHHHHHHHHHHHHHHHTSHHHHHHHHHS-S-PPPPTT---S--HHHHHHHHHHHHHHHHHHHHHHHHHTTPPPS-EEEESS-BTTBPP--EEHHHHHHHHHHHHHHHHHHHHHHHHHHTSGGGGTS--STTHHHHHHHHHHHHHTT-----BTTTB--HHHHHHHHIIIIIIHHHHHHHHHHHSTTS-SS-HHHHHHS-HHHHHHHHHHHHHHHHHHHHHHHHHHHHTTHHHHHIIIIIS--S--SHHHHHHHHHHHHHHHHHHH--HHHHHHHHHTTEEE-

pLDDT: mean 93.99, std 4.53, range [70.62, 98.69]

Sequence (287 aa):
MIAAVVVGAAIVFSVVAFALRAQPTVQEFMAQYPGVVEPAAGAPVGIPVWVNVTHFLNTLFLLLIIRTALSIRSKKRPPAFWTPRRRLFGQAPRRMGINVWLHNTVDILWVLNGAVYLVLLFATGQWVRTVPTSWEVFPHALSALMQYLTFTWPVENPWVSYNALQVLAYFGVTFLLAPLAILSGLRLSRAWPLDAPRLNRWVPEKPVRWVHNVVLFLFLAFIVVHVDLVLFTGAVRNLNVMYAGNDGMSWLGTIIFVASLALLAGVWFALTPGVQKRLASLTGTVS